Protein AF-A0A6T2BJ88-F1 (afdb_monomer_lite)

Organism: NCBI:txid73025

Structure (mmCIF, N/CA/C/O backbone):
data_AF-A0A6T2BJ88-F1
#
_entry.id   AF-A0A6T2BJ88-F1
#
loop_
_atom_site.group_PDB
_atom_site.id
_atom_site.type_symbol
_atom_site.label_atom_id
_atom_site.label_alt_id
_atom_site.label_comp_id
_atom_site.label_asym_id
_atom_site.label_entity_id
_atom_site.label_seq_id
_atom_site.pdbx_PDB_ins_code
_atom_site.Cartn_x
_atom_site.Cartn_y
_atom_site.Cartn_z
_atom_site.occupancy
_atom_site.B_iso_or_equiv
_atom_site.auth_seq_id
_atom_site.auth_comp_id
_atom_site.auth_asym_id
_atom_site.auth_atom_id
_atom_site.pdbx_PDB_model_num
ATOM 1 N N . MET A 1 1 ? 23.877 -0.305 -6.988 1.00 51.09 1 MET A N 1
ATOM 2 C CA . MET A 1 1 ? 22.614 -0.726 -6.353 1.00 51.09 1 MET A CA 1
ATOM 3 C C . MET A 1 1 ? 21.488 0.034 -7.009 1.00 51.09 1 MET A C 1
ATOM 5 O O . MET A 1 1 ? 21.540 1.257 -7.070 1.00 51.09 1 MET A O 1
ATOM 9 N N . THR A 1 2 ? 20.540 -0.690 -7.574 1.00 63.12 2 THR A N 1
ATOM 10 C CA . THR A 1 2 ? 19.295 -0.174 -8.137 1.00 63.12 2 THR A CA 1
ATOM 11 C C . THR A 1 2 ? 18.416 0.369 -6.995 1.00 63.12 2 THR A C 1
ATOM 13 O O . THR A 1 2 ? 18.090 -0.376 -6.084 1.00 63.12 2 THR A O 1
ATOM 16 N N . ASP A 1 3 ? 18.038 1.661 -6.998 1.00 88.12 3 ASP A N 1
ATOM 17 C CA . ASP A 1 3 ? 17.030 2.246 -6.065 1.00 88.12 3 ASP A CA 1
ATOM 18 C C . ASP A 1 3 ? 15.612 1.842 -6.515 1.00 88.12 3 ASP A C 1
ATOM 20 O O . ASP A 1 3 ? 14.741 2.691 -6.728 1.00 88.12 3 ASP A O 1
ATOM 24 N N . LEU A 1 4 ? 15.419 0.538 -6.745 1.00 93.75 4 LEU A N 1
ATOM 25 C CA . LEU A 1 4 ? 14.136 -0.047 -7.107 1.00 93.75 4 LEU A CA 1
ATOM 26 C C . LEU A 1 4 ? 13.272 -0.175 -5.861 1.00 93.75 4 LEU A C 1
ATOM 28 O O . LEU A 1 4 ? 13.737 -0.542 -4.781 1.00 93.75 4 LEU A O 1
ATOM 32 N N . ARG A 1 5 ? 12.002 0.173 -6.023 1.00 95.88 5 ARG A N 1
ATOM 33 C CA . ARG A 1 5 ? 11.005 0.125 -4.967 1.00 95.88 5 ARG A CA 1
ATOM 34 C C . ARG A 1 5 ? 9.673 -0.312 -5.527 1.00 95.88 5 ARG A C 1
ATOM 36 O O . ARG A 1 5 ? 9.273 0.141 -6.603 1.00 95.88 5 ARG A O 1
ATOM 43 N N . ALA A 1 6 ? 8.971 -1.109 -4.748 1.00 96.06 6 ALA A N 1
ATOM 44 C CA . ALA A 1 6 ? 7.662 -1.612 -5.097 1.00 96.06 6 ALA A CA 1
ATOM 45 C C . ALA A 1 6 ? 6.658 -1.230 -4.012 1.00 96.06 6 ALA A C 1
ATOM 47 O O . ALA A 1 6 ? 6.955 -1.312 -2.823 1.00 96.06 6 ALA A O 1
ATOM 48 N N . PHE A 1 7 ? 5.486 -0.773 -4.441 1.00 97.38 7 PHE A N 1
ATOM 49 C CA . PHE A 1 7 ? 4.410 -0.324 -3.565 1.00 97.38 7 PHE A CA 1
ATOM 50 C C . PHE A 1 7 ? 3.103 -1.013 -3.930 1.00 97.38 7 PHE A C 1
ATOM 52 O O . PHE A 1 7 ? 2.874 -1.331 -5.100 1.00 97.38 7 PHE A O 1
ATOM 59 N N . VAL A 1 8 ? 2.225 -1.176 -2.946 1.00 97.81 8 VAL A N 1
ATOM 60 C CA . VAL A 1 8 ? 0.898 -1.766 -3.121 1.00 97.81 8 VAL A CA 1
ATOM 61 C C . VAL A 1 8 ? -0.173 -0.706 -2.902 1.00 97.81 8 VAL A C 1
ATOM 63 O O . VAL A 1 8 ? -0.371 -0.211 -1.799 1.00 97.81 8 VAL A O 1
ATOM 66 N N . LEU A 1 9 ? -0.914 -0.380 -3.955 1.00 96.31 9 LEU A N 1
ATOM 67 C CA . LEU A 1 9 ? -2.179 0.332 -3.861 1.00 96.31 9 LEU A CA 1
ATOM 68 C C . LEU A 1 9 ? -3.285 -0.680 -3.536 1.00 96.31 9 LEU A C 1
ATOM 70 O O . LEU A 1 9 ? -3.947 -1.203 -4.433 1.00 96.31 9 LEU A O 1
ATOM 74 N N . ALA A 1 10 ? -3.446 -0.987 -2.250 1.00 98.00 10 ALA A N 1
ATOM 75 C CA . ALA A 1 10 ? -4.496 -1.882 -1.782 1.00 98.00 10 ALA A CA 1
ATOM 76 C C . ALA A 1 10 ? -5.832 -1.131 -1.670 1.00 98.00 10 ALA A C 1
ATOM 78 O O . ALA A 1 10 ? -5.901 -0.058 -1.067 1.00 98.00 10 ALA A O 1
ATOM 79 N N . HIS A 1 11 ? -6.886 -1.688 -2.260 1.00 97.50 11 HIS A N 1
ATOM 80 C CA . HIS A 1 11 ? -8.204 -1.071 -2.360 1.00 97.50 11 HIS A CA 1
ATOM 81 C C . HIS A 1 11 ? -9.294 -2.069 -1.977 1.00 97.50 11 HIS A C 1
ATOM 83 O O . HIS A 1 11 ? -9.462 -3.098 -2.629 1.00 97.50 11 HIS A O 1
ATOM 89 N N . HIS A 1 12 ? -10.065 -1.749 -0.942 1.00 98.00 12 HIS A N 1
ATOM 90 C CA . HIS A 1 12 ? -11.267 -2.494 -0.600 1.00 98.00 12 HIS A CA 1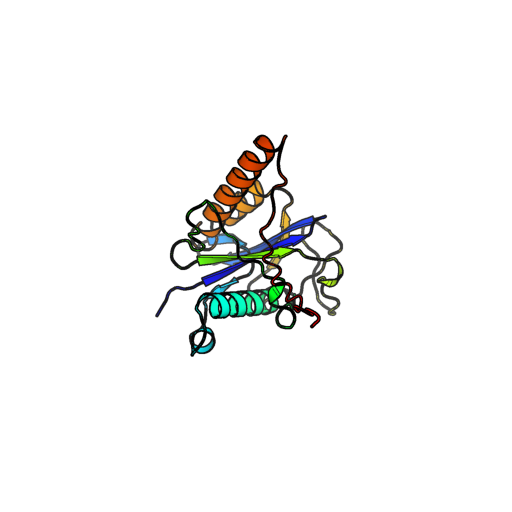
ATOM 91 C C . HIS A 1 12 ? -12.486 -1.839 -1.268 1.00 98.00 12 HIS A C 1
ATOM 93 O O . HIS A 1 12 ? -12.743 -0.669 -0.982 1.00 98.00 12 HIS A O 1
ATOM 99 N N . PRO A 1 13 ? -13.298 -2.554 -2.071 1.00 96.31 13 PRO A N 1
ATOM 100 C CA . PRO A 1 13 ? -14.410 -1.957 -2.824 1.00 96.31 13 PRO A CA 1
ATOM 101 C C . PRO A 1 13 ? -15.424 -1.168 -1.986 1.00 96.31 13 PRO A C 1
ATOM 103 O O . PRO A 1 13 ? -16.082 -0.269 -2.499 1.00 96.31 13 PRO A O 1
ATOM 106 N N . LYS A 1 14 ? -15.567 -1.516 -0.701 1.00 97.00 14 LYS A N 1
ATOM 107 C CA . LYS A 1 14 ? -16.493 -0.858 0.230 1.00 97.00 14 LYS A CA 1
ATOM 108 C C . LYS A 1 14 ? -15.855 0.248 1.072 1.00 97.00 14 LYS A C 1
ATOM 110 O O . LYS A 1 14 ? -16.579 1.118 1.535 1.00 97.00 14 LYS A O 1
ATOM 115 N N . TYR A 1 15 ? -14.551 0.172 1.338 1.00 97.56 15 TYR A N 1
ATOM 116 C CA . TYR A 1 15 ? -13.896 1.051 2.319 1.00 97.56 15 TYR A CA 1
ATOM 117 C C . TYR A 1 15 ? -12.959 2.064 1.650 1.00 97.56 15 TYR A C 1
ATOM 119 O O . TYR A 1 15 ? -12.761 3.154 2.171 1.00 97.56 15 TYR A O 1
ATOM 127 N N . GLY A 1 16 ? -12.416 1.744 0.472 1.00 96.94 16 GLY A N 1
ATOM 128 C CA . GLY A 1 16 ? -11.499 2.597 -0.278 1.00 96.94 16 GLY A CA 1
ATOM 129 C C . GLY A 1 16 ? -10.048 2.126 -0.221 1.00 96.94 16 GLY A C 1
ATOM 130 O O . GLY A 1 16 ? -9.758 0.943 -0.035 1.00 96.94 16 GLY A O 1
ATOM 131 N N . TYR A 1 17 ? -9.120 3.063 -0.407 1.00 97.75 17 TYR A N 1
ATOM 132 C CA . TYR A 1 17 ? -7.678 2.816 -0.430 1.00 97.75 17 TYR A CA 1
ATOM 133 C C . TYR A 1 17 ? -7.105 2.693 0.976 1.00 97.75 17 TYR A C 1
ATOM 135 O O . TYR A 1 17 ? -7.311 3.568 1.817 1.00 97.75 17 TYR A O 1
ATOM 143 N N . LEU A 1 18 ? -6.339 1.632 1.215 1.00 98.44 18 LEU A N 1
ATOM 144 C CA . LEU A 1 18 ? -5.624 1.424 2.466 1.00 98.44 18 LEU A CA 1
ATOM 145 C C . LEU A 1 18 ? -4.447 2.399 2.574 1.00 98.44 18 LEU A C 1
ATOM 147 O O . LEU A 1 18 ? -3.527 2.369 1.755 1.00 98.44 18 LEU A O 1
ATOM 151 N N . LEU A 1 19 ? -4.449 3.220 3.624 1.00 98.50 19 LEU A N 1
ATOM 152 C CA . LEU A 1 19 ? -3.358 4.129 3.958 1.00 98.50 19 LEU A CA 1
ATOM 153 C C . LEU A 1 19 ? -2.839 3.836 5.364 1.00 98.50 19 LEU A C 1
ATOM 155 O O . LEU A 1 19 ? -3.585 3.897 6.343 1.00 98.50 19 LEU A O 1
ATOM 159 N N . LEU A 1 20 ? -1.539 3.586 5.470 1.00 98.44 20 LEU A N 1
ATOM 160 C CA . LEU A 1 20 ? -0.836 3.424 6.734 1.00 98.44 20 LEU A CA 1
ATOM 161 C C . LEU A 1 20 ? -0.322 4.781 7.204 1.00 98.44 20 LEU A C 1
ATOM 163 O O . LEU A 1 20 ? 0.207 5.558 6.410 1.00 98.44 20 LEU A O 1
ATOM 167 N N . LYS A 1 21 ? -0.426 5.084 8.492 1.00 97.19 21 LYS A N 1
ATOM 168 C CA . LYS A 1 21 ? 0.142 6.309 9.057 1.00 97.19 21 LYS A CA 1
ATOM 169 C C . LYS A 1 21 ? 1.408 5.980 9.834 1.00 97.19 21 LYS A C 1
ATOM 171 O O . LYS A 1 21 ? 1.423 5.139 10.734 1.00 97.19 21 LYS A O 1
ATOM 176 N N . ALA A 1 22 ? 2.470 6.699 9.492 1.00 94.06 22 ALA A N 1
ATOM 177 C CA . ALA A 1 22 ? 3.785 6.551 10.094 1.00 94.06 22 ALA A CA 1
ATOM 178 C C . ALA A 1 22 ? 4.296 7.889 10.631 1.00 94.06 22 ALA A C 1
ATOM 180 O O . ALA A 1 22 ? 4.023 8.965 10.082 1.00 94.06 22 ALA A O 1
ATOM 181 N N . VAL A 1 23 ? 5.110 7.819 11.684 1.00 92.31 23 VAL A N 1
ATOM 182 C CA . VAL A 1 23 ? 5.735 8.992 12.303 1.00 92.31 23 VAL A CA 1
ATOM 183 C C . VAL A 1 23 ? 7.232 8.955 12.054 1.00 92.31 23 VAL A C 1
ATOM 185 O O . VAL A 1 23 ? 7.951 8.108 12.574 1.00 92.31 23 VAL A O 1
ATOM 188 N N . LYS A 1 24 ? 7.733 9.902 11.256 1.00 87.88 24 LYS A N 1
ATOM 189 C CA . LYS A 1 24 ? 9.169 10.020 10.956 1.00 87.88 24 LYS A CA 1
ATOM 190 C C . LYS A 1 24 ? 9.714 11.311 11.546 1.00 87.88 24 LYS A C 1
ATOM 192 O O . LYS A 1 24 ? 9.174 12.379 11.284 1.00 87.88 24 LYS A O 1
ATOM 197 N N . LYS A 1 25 ? 10.853 11.240 12.252 1.00 85.94 25 LYS A N 1
ATOM 198 C CA . LYS A 1 25 ? 11.478 12.383 12.962 1.00 85.94 25 LYS A CA 1
ATOM 199 C C . LYS A 1 25 ? 11.546 13.685 12.147 1.00 85.94 25 LYS A C 1
ATOM 201 O O . LYS A 1 25 ? 11.379 14.756 12.709 1.00 85.94 25 LYS A O 1
ATOM 206 N N . LYS A 1 26 ? 11.802 13.597 10.834 1.00 85.75 26 LYS A N 1
ATOM 207 C CA . LYS A 1 26 ? 11.915 14.762 9.933 1.00 85.75 26 LYS A CA 1
ATOM 208 C C . LYS A 1 26 ? 10.622 15.142 9.201 1.00 85.75 26 LYS A C 1
ATOM 210 O O . LYS A 1 26 ? 10.535 16.262 8.719 1.00 85.75 26 LYS A O 1
ATOM 215 N N . LYS A 1 27 ? 9.670 14.216 9.052 1.00 83.62 27 LYS A N 1
ATOM 216 C CA . LYS A 1 27 ? 8.433 14.421 8.271 1.00 83.62 27 LYS A CA 1
ATOM 217 C C . LYS A 1 27 ? 7.192 14.606 9.149 1.00 83.62 27 LYS A C 1
ATOM 219 O O . LYS A 1 27 ? 6.157 15.021 8.656 1.00 83.62 27 LYS A O 1
ATOM 224 N N . GLY A 1 28 ? 7.298 14.302 10.441 1.00 91.56 28 GLY A N 1
ATOM 225 C CA . GLY A 1 28 ? 6.143 14.203 11.321 1.00 91.56 28 GLY A CA 1
ATOM 226 C C . GLY A 1 28 ? 5.257 13.014 10.948 1.00 91.56 28 GLY A C 1
ATOM 227 O O . GLY A 1 28 ? 5.739 11.989 10.447 1.00 91.56 28 GLY A O 1
ATOM 228 N N . ILE A 1 29 ? 3.966 13.169 11.228 1.00 92.75 29 ILE A N 1
ATOM 229 C CA . ILE A 1 29 ? 2.915 12.212 10.879 1.00 92.75 29 ILE A CA 1
ATOM 230 C C . ILE A 1 29 ? 2.616 12.349 9.383 1.00 92.75 29 ILE A C 1
ATOM 232 O O . ILE A 1 29 ? 2.374 13.452 8.897 1.00 92.75 29 ILE A O 1
ATOM 236 N N . HIS A 1 30 ? 2.629 11.238 8.652 1.00 95.25 30 HIS A N 1
ATOM 237 C CA . HIS A 1 30 ? 2.260 11.204 7.236 1.00 95.25 30 HIS A CA 1
ATOM 238 C C . HIS A 1 30 ? 1.647 9.855 6.868 1.00 95.25 30 HIS A C 1
ATOM 240 O O . HIS A 1 30 ? 1.914 8.848 7.527 1.00 95.25 30 HIS A O 1
ATOM 246 N N . CYS A 1 31 ? 0.846 9.847 5.803 1.00 97.19 31 CYS A N 1
ATOM 247 C CA . CYS A 1 31 ? 0.313 8.615 5.240 1.00 97.19 31 CYS A CA 1
ATOM 248 C C . CYS A 1 31 ? 1.303 8.004 4.242 1.00 97.19 31 CYS A C 1
ATOM 250 O O . CYS A 1 31 ? 2.051 8.714 3.560 1.00 97.19 31 CYS A O 1
ATOM 252 N N . GLN A 1 32 ? 1.277 6.683 4.152 1.00 97.44 32 GLN A N 1
ATOM 253 C CA . GLN A 1 32 ? 1.976 5.870 3.175 1.00 97.44 32 GLN A CA 1
ATOM 254 C C . GLN A 1 32 ? 1.105 4.702 2.714 1.00 97.44 32 GLN A C 1
ATOM 256 O O . GLN A 1 32 ? 0.114 4.365 3.356 1.00 97.44 32 GLN A O 1
ATOM 261 N N . VAL A 1 33 ? 1.459 4.127 1.572 1.00 97.94 33 VAL A N 1
ATOM 262 C CA . VAL A 1 33 ? 0.954 2.818 1.150 1.00 97.94 33 VAL A CA 1
ATOM 263 C C . VAL A 1 33 ? 1.975 1.757 1.549 1.00 97.94 33 VAL A C 1
ATOM 265 O O . VAL A 1 33 ? 3.147 2.124 1.706 1.00 97.94 33 VAL A O 1
ATOM 268 N N . PRO A 1 34 ? 1.568 0.482 1.673 1.00 98.38 34 PRO A N 1
ATOM 269 C CA . PRO A 1 34 ? 2.519 -0.583 1.912 1.00 98.38 34 PRO A CA 1
ATOM 270 C C . PRO A 1 34 ? 3.574 -0.662 0.805 1.00 98.38 34 PRO A C 1
ATOM 272 O O . PRO A 1 34 ? 3.244 -0.494 -0.378 1.00 98.38 34 PRO A O 1
ATOM 275 N N . GLY A 1 35 ? 4.832 -0.907 1.163 1.00 97.81 35 GLY A N 1
ATOM 276 C CA . GLY A 1 35 ? 5.905 -1.081 0.186 1.00 97.81 35 GLY A CA 1
ATOM 277 C C . GLY A 1 35 ? 7.257 -0.495 0.572 1.00 97.81 35 GLY A C 1
ATOM 278 O O . GLY A 1 35 ? 7.380 0.431 1.375 1.00 97.81 35 GLY A O 1
ATOM 279 N N . GLY A 1 36 ? 8.290 -0.959 -0.123 1.00 96.62 36 GLY A N 1
ATOM 280 C CA . GLY A 1 36 ? 9.670 -0.703 0.260 1.00 96.62 36 GLY A CA 1
ATOM 281 C C . GLY A 1 36 ? 10.670 -0.956 -0.856 1.00 96.62 36 GLY A C 1
ATOM 282 O O . GLY A 1 36 ? 10.387 -0.705 -2.032 1.00 96.62 36 GLY A O 1
ATOM 283 N N . HIS A 1 37 ? 11.888 -1.328 -0.472 1.00 96.81 37 HIS A N 1
ATOM 284 C CA . HIS A 1 37 ? 12.960 -1.599 -1.430 1.00 96.81 37 HIS A CA 1
ATOM 285 C C . HIS A 1 37 ? 12.813 -3.000 -2.007 1.00 96.81 37 HIS A C 1
ATOM 287 O O . HIS A 1 37 ? 12.289 -3.894 -1.350 1.00 96.81 37 HIS A O 1
ATOM 293 N N . VAL A 1 38 ? 13.290 -3.153 -3.240 1.00 96.38 38 VAL A N 1
ATOM 294 C CA . VAL A 1 38 ? 13.573 -4.474 -3.797 1.00 96.38 38 VAL A CA 1
ATOM 295 C C . VAL A 1 38 ? 14.976 -4.866 -3.344 1.00 96.38 38 VAL A C 1
ATOM 297 O O . VAL A 1 38 ? 15.939 -4.144 -3.630 1.00 96.38 38 VAL A O 1
ATOM 300 N N . ASP A 1 39 ? 15.070 -5.969 -2.619 1.00 94.75 39 ASP A N 1
ATOM 301 C CA . ASP A 1 39 ? 16.302 -6.502 -2.056 1.00 94.75 39 ASP A CA 1
ATOM 302 C C . ASP A 1 39 ? 17.145 -7.202 -3.131 1.00 94.75 39 ASP A C 1
ATOM 304 O O . ASP A 1 39 ? 16.685 -7.517 -4.233 1.00 94.75 39 ASP A O 1
ATOM 308 N N . ALA A 1 40 ? 18.430 -7.418 -2.840 1.00 92.06 40 ALA A N 1
ATOM 309 C CA . ALA A 1 40 ? 19.355 -7.998 -3.813 1.00 92.06 40 ALA A CA 1
ATOM 310 C C . ALA A 1 40 ? 18.996 -9.455 -4.139 1.00 92.06 40 ALA A C 1
ATOM 312 O O . ALA A 1 40 ? 19.117 -9.880 -5.284 1.00 92.06 40 ALA A O 1
ATOM 313 N N . GLU A 1 41 ? 18.519 -10.186 -3.138 1.00 91.44 41 GLU A N 1
ATOM 314 C CA . GLU A 1 41 ? 18.079 -11.574 -3.218 1.00 91.44 41 GLU A CA 1
ATOM 315 C C . GLU A 1 41 ? 16.827 -11.723 -4.092 1.00 91.44 41 GLU A C 1
ATOM 317 O O . GLU A 1 41 ? 16.655 -12.740 -4.752 1.00 91.44 41 GLU A O 1
ATOM 322 N N . GLU A 1 42 ? 15.972 -10.697 -4.138 1.00 90.94 42 GLU A N 1
ATOM 323 C CA . GLU A 1 42 ? 14.770 -10.679 -4.981 1.00 90.94 42 GLU A CA 1
ATOM 324 C C . GLU A 1 42 ? 15.114 -10.439 -6.457 1.00 90.94 42 GLU A C 1
ATOM 326 O O . GLU A 1 42 ? 14.328 -10.786 -7.334 1.00 90.94 42 GLU A O 1
ATOM 331 N N . LEU A 1 43 ? 16.282 -9.849 -6.733 1.00 89.25 43 LEU A N 1
ATOM 332 C CA . LEU A 1 43 ? 16.786 -9.578 -8.080 1.00 89.25 43 LEU A CA 1
ATOM 333 C C . LEU A 1 43 ? 17.641 -10.721 -8.648 1.00 89.25 43 LEU A C 1
ATOM 335 O O . LEU A 1 43 ? 17.939 -10.707 -9.843 1.00 89.25 43 LEU A O 1
ATOM 339 N N . ASP A 1 44 ? 18.082 -11.673 -7.823 1.00 87.62 44 ASP A N 1
ATOM 340 C CA . ASP A 1 44 ? 19.032 -12.701 -8.249 1.00 87.62 44 ASP A CA 1
ATOM 341 C C . ASP A 1 44 ? 18.370 -13.728 -9.182 1.00 87.62 44 ASP A C 1
ATOM 343 O O . ASP A 1 44 ? 17.553 -14.546 -8.769 1.00 87.62 44 ASP A O 1
ATOM 347 N N . GLY A 1 45 ? 18.714 -13.663 -10.472 1.00 73.94 45 GLY A N 1
ATOM 348 C CA . GLY A 1 45 ? 18.200 -14.569 -11.505 1.00 73.94 45 GLY A CA 1
ATOM 349 C C . GLY A 1 45 ? 16.744 -14.331 -11.924 1.00 73.94 45 GLY A C 1
ATOM 350 O O . GLY A 1 45 ? 16.228 -15.093 -12.740 1.00 73.94 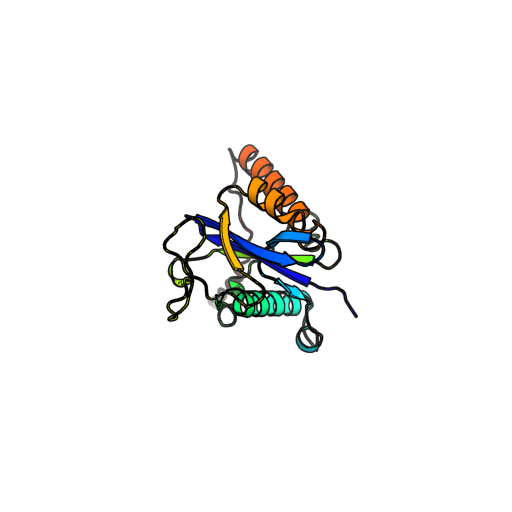45 GLY A O 1
ATOM 351 N N . GLU A 1 46 ? 16.099 -13.283 -11.408 1.00 81.12 46 GLU A N 1
ATOM 352 C CA . GLU A 1 46 ? 14.689 -12.977 -11.653 1.00 81.12 46 GLU A CA 1
ATOM 353 C C . GLU A 1 46 ? 14.502 -11.778 -12.592 1.00 81.12 46 GLU A C 1
ATOM 355 O O . GLU A 1 46 ? 15.303 -10.840 -12.641 1.00 81.12 46 GLU A O 1
ATOM 360 N N . GLU A 1 47 ? 13.395 -11.779 -13.336 1.00 90.56 47 GLU A N 1
ATOM 361 C CA . GLU A 1 47 ? 12.972 -10.594 -14.081 1.00 90.56 47 GLU A CA 1
ATOM 362 C C . GLU A 1 47 ? 12.576 -9.475 -13.106 1.00 90.56 47 GLU A C 1
ATOM 364 O O . GLU A 1 47 ? 11.933 -9.724 -12.084 1.00 90.56 47 GLU A O 1
ATOM 369 N N . ILE A 1 48 ? 12.913 -8.221 -13.436 1.00 89.94 48 ILE A N 1
ATOM 370 C CA . ILE A 1 48 ? 12.674 -7.053 -12.563 1.00 89.94 48 ILE A CA 1
ATOM 371 C C . ILE A 1 48 ? 11.208 -6.979 -12.110 1.00 89.94 48 ILE A C 1
ATOM 373 O O . ILE A 1 48 ? 10.926 -6.630 -10.965 1.00 89.94 48 ILE A O 1
ATOM 377 N N . ASP A 1 49 ? 10.275 -7.316 -12.996 1.00 89.62 49 ASP A N 1
ATOM 378 C CA . ASP A 1 49 ? 8.836 -7.286 -12.742 1.00 89.62 49 ASP A CA 1
ATOM 379 C C . ASP A 1 49 ? 8.439 -8.281 -11.648 1.00 89.62 49 ASP A C 1
ATOM 381 O O . ASP A 1 49 ? 7.704 -7.927 -10.720 1.00 89.62 49 ASP A O 1
ATOM 385 N N . LYS A 1 50 ? 8.991 -9.496 -11.708 1.00 92.94 50 LYS A N 1
ATOM 386 C CA . LYS A 1 50 ? 8.790 -10.533 -10.698 1.00 92.94 50 LYS A CA 1
ATOM 387 C C . LYS A 1 50 ? 9.474 -10.163 -9.383 1.00 92.94 50 LYS A C 1
ATOM 389 O O . LYS A 1 50 ? 8.830 -10.245 -8.342 1.00 92.94 50 LYS A O 1
ATOM 394 N N . ALA A 1 51 ? 10.703 -9.649 -9.429 1.00 94.69 51 ALA A N 1
ATOM 395 C CA . ALA A 1 51 ? 11.419 -9.151 -8.254 1.00 94.69 51 ALA A CA 1
ATOM 396 C C . ALA A 1 51 ? 10.622 -8.065 -7.507 1.00 94.69 51 ALA A C 1
ATOM 398 O O . ALA A 1 51 ? 10.385 -8.156 -6.304 1.00 94.69 51 ALA A O 1
ATOM 399 N N . CYS A 1 52 ? 10.124 -7.058 -8.235 1.00 95.25 52 CYS A N 1
ATOM 400 C CA . CYS A 1 52 ? 9.326 -5.973 -7.661 1.00 95.25 52 CYS A CA 1
ATOM 401 C C . CYS A 1 52 ? 8.004 -6.478 -7.075 1.00 95.25 52 CYS A C 1
ATOM 403 O O . CYS A 1 52 ? 7.558 -5.992 -6.040 1.00 95.25 52 CYS A O 1
ATOM 405 N N . ARG A 1 53 ? 7.360 -7.439 -7.736 1.00 96.12 53 ARG A N 1
ATOM 406 C CA . ARG A 1 53 ? 6.111 -8.027 -7.255 1.00 96.12 53 ARG A CA 1
ATOM 407 C C . ARG A 1 53 ? 6.327 -8.832 -5.970 1.00 96.12 53 ARG A C 1
ATOM 409 O O . ARG A 1 53 ? 5.535 -8.700 -5.040 1.00 96.12 53 ARG A O 1
ATOM 416 N N . THR A 1 54 ? 7.414 -9.600 -5.890 1.00 96.81 54 THR A N 1
ATOM 417 C CA . THR A 1 54 ? 7.828 -10.313 -4.672 1.00 96.81 54 THR A CA 1
ATOM 418 C C . THR A 1 54 ? 8.088 -9.339 -3.526 1.00 96.81 54 THR A C 1
ATOM 420 O O . THR A 1 54 ? 7.521 -9.517 -2.448 1.00 96.81 54 THR A O 1
ATOM 423 N N . ALA A 1 55 ? 8.835 -8.260 -3.783 1.00 97.50 55 ALA A N 1
ATOM 424 C CA . ALA A 1 55 ? 9.082 -7.205 -2.802 1.00 97.50 55 ALA A CA 1
ATOM 425 C C . ALA A 1 55 ? 7.778 -6.567 -2.305 1.00 97.50 55 ALA A C 1
ATOM 427 O O . ALA A 1 55 ? 7.563 -6.426 -1.106 1.00 97.50 55 ALA A O 1
ATOM 428 N N . ALA A 1 56 ? 6.858 -6.238 -3.216 1.00 98.00 56 ALA A N 1
ATOM 429 C CA . ALA A 1 56 ? 5.550 -5.691 -2.864 1.00 98.00 56 ALA A CA 1
ATOM 430 C C . ALA A 1 56 ? 4.740 -6.639 -1.961 1.00 98.00 56 ALA A C 1
ATOM 432 O O . ALA A 1 56 ? 4.140 -6.185 -0.988 1.00 98.00 56 ALA A O 1
ATOM 433 N N . ALA A 1 57 ? 4.735 -7.943 -2.255 1.00 98.38 57 ALA A N 1
ATOM 434 C CA . ALA A 1 57 ? 4.045 -8.942 -1.440 1.00 98.38 57 ALA A CA 1
ATOM 435 C C . ALA A 1 57 ? 4.684 -9.111 -0.050 1.00 98.38 57 ALA A C 1
ATOM 437 O O . ALA A 1 57 ? 3.963 -9.230 0.943 1.00 98.38 57 ALA A O 1
ATOM 438 N N . ARG A 1 58 ? 6.023 -9.109 0.031 1.00 98.25 58 ARG A N 1
ATOM 439 C CA . ARG A 1 58 ? 6.766 -9.162 1.300 1.00 98.25 58 ARG A CA 1
ATOM 440 C C . ARG A 1 58 ? 6.443 -7.954 2.171 1.00 98.25 58 ARG A C 1
ATOM 442 O O . ARG A 1 58 ? 6.002 -8.134 3.301 1.00 98.25 58 ARG A O 1
ATOM 449 N N . GLU A 1 59 ? 6.612 -6.752 1.631 1.00 98.44 59 GLU A N 1
ATOM 450 C CA . GLU A 1 59 ? 6.386 -5.497 2.355 1.00 98.44 59 GLU A CA 1
ATOM 451 C C . GLU A 1 59 ? 4.927 -5.374 2.812 1.00 98.44 59 GLU A C 1
ATOM 453 O O . GLU A 1 59 ? 4.659 -5.016 3.955 1.00 98.44 59 GLU A O 1
ATOM 458 N N . LEU A 1 60 ? 3.963 -5.766 1.968 1.00 98.56 60 LEU A N 1
ATOM 459 C CA . LEU A 1 60 ? 2.555 -5.816 2.362 1.00 98.56 60 LEU A CA 1
ATOM 460 C C . LEU A 1 60 ? 2.341 -6.712 3.590 1.00 98.56 60 LEU A C 1
ATOM 462 O O . LEU A 1 60 ? 1.687 -6.293 4.547 1.00 98.56 60 LEU A O 1
ATOM 466 N N . PHE A 1 61 ? 2.905 -7.920 3.588 1.00 98.06 61 PHE A N 1
ATOM 467 C CA . PHE A 1 61 ? 2.778 -8.839 4.716 1.00 98.06 61 PHE A CA 1
ATOM 468 C C . PHE A 1 61 ? 3.467 -8.311 5.978 1.00 98.06 61 PHE A C 1
ATOM 470 O O . PHE A 1 61 ? 2.900 -8.390 7.069 1.00 98.06 61 PHE A O 1
ATOM 477 N N . GLU A 1 62 ? 4.677 -7.773 5.842 1.00 97.81 62 GLU A N 1
ATOM 478 C CA . GLU A 1 62 ? 5.464 -7.257 6.962 1.00 97.81 62 GLU A CA 1
ATOM 479 C C . GLU A 1 62 ? 4.803 -6.038 7.611 1.00 97.81 62 GLU A C 1
ATOM 481 O O . GLU A 1 62 ? 4.758 -5.955 8.838 1.00 97.81 62 GLU A O 1
ATOM 486 N N . GLU A 1 63 ? 4.246 -5.124 6.814 1.00 98.00 63 GLU A N 1
ATOM 487 C CA . GLU A 1 63 ? 3.666 -3.871 7.300 1.00 98.00 63 GLU A CA 1
ATOM 488 C C . GLU A 1 63 ? 2.206 -3.994 7.753 1.00 98.00 63 GLU A C 1
ATOM 490 O O . GLU A 1 63 ? 1.772 -3.199 8.591 1.00 98.00 63 GLU A O 1
ATOM 495 N N . THR A 1 64 ? 1.448 -4.962 7.219 1.00 98.19 64 THR A N 1
ATOM 496 C CA . THR A 1 64 ? -0.015 -5.042 7.422 1.00 98.19 64 THR A CA 1
ATOM 497 C C . THR A 1 64 ? -0.534 -6.400 7.893 1.00 98.19 64 THR A C 1
ATOM 499 O O . THR A 1 64 ? -1.650 -6.484 8.408 1.00 98.19 64 THR A O 1
ATOM 502 N N . GLY A 1 65 ? 0.239 -7.473 7.714 1.00 97.62 65 GLY A N 1
ATOM 503 C CA . GLY A 1 65 ? -0.208 -8.846 7.946 1.00 97.62 65 GLY A CA 1
ATOM 504 C C . GLY A 1 65 ? -1.052 -9.459 6.822 1.00 97.62 65 GLY A C 1
ATOM 505 O O . GLY A 1 65 ? -1.347 -10.649 6.907 1.00 97.62 65 GLY A O 1
ATOM 506 N N . ILE A 1 66 ? -1.409 -8.711 5.769 1.00 98.06 66 ILE A N 1
ATOM 507 C CA . ILE A 1 66 ? -2.086 -9.267 4.585 1.00 98.06 66 ILE A CA 1
ATOM 508 C C . ILE A 1 66 ? -1.099 -10.157 3.820 1.00 98.06 66 ILE A C 1
ATOM 510 O O . ILE A 1 66 ? -0.059 -9.684 3.361 1.00 98.06 66 ILE A O 1
ATOM 514 N N . ASP A 1 67 ? -1.423 -11.442 3.665 1.00 97.62 67 ASP A N 1
ATOM 515 C CA . ASP A 1 67 ? -0.545 -12.416 3.012 1.00 97.62 67 ASP A CA 1
ATOM 516 C C . ASP A 1 67 ? -1.070 -12.836 1.637 1.00 97.62 67 ASP A C 1
ATOM 518 O O . ASP A 1 67 ? -1.964 -13.670 1.516 1.00 97.62 67 ASP A O 1
ATOM 522 N N . VAL A 1 68 ? -0.465 -12.278 0.590 1.00 97.69 68 VAL A N 1
ATOM 523 C CA . VAL A 1 68 ? -0.720 -12.662 -0.810 1.00 97.69 68 VAL A CA 1
ATOM 524 C C . VAL A 1 68 ? 0.465 -13.395 -1.430 1.00 97.69 68 VAL A C 1
ATOM 526 O O . VAL A 1 68 ? 0.505 -13.598 -2.636 1.00 97.69 68 VAL A O 1
ATOM 529 N N . ARG A 1 69 ? 1.467 -13.806 -0.643 1.00 96.94 69 ARG A N 1
ATOM 530 C CA . ARG A 1 69 ? 2.688 -14.428 -1.193 1.00 96.94 69 ARG A CA 1
ATOM 531 C C . ARG A 1 69 ? 2.406 -15.782 -1.846 1.00 96.94 69 ARG A C 1
ATOM 533 O O . AR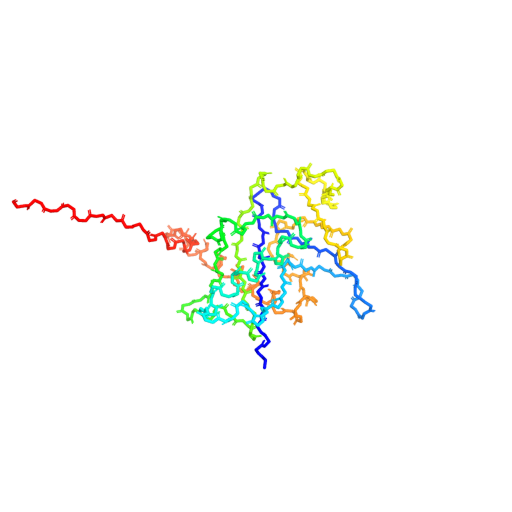G A 1 69 ? 3.107 -16.163 -2.776 1.00 96.94 69 ARG A O 1
ATOM 540 N N . GLY A 1 70 ? 1.372 -16.486 -1.379 1.00 96.31 70 GLY A N 1
ATOM 541 C CA . GLY A 1 70 ? 0.860 -17.708 -2.006 1.00 96.31 70 GLY A CA 1
ATOM 542 C C . GLY A 1 70 ? -0.069 -17.474 -3.205 1.00 96.31 70 GLY A C 1
ATOM 543 O O . GLY A 1 70 ? -0.391 -18.432 -3.897 1.00 96.31 70 GLY A O 1
ATOM 544 N N . ASP A 1 71 ? -0.487 -16.229 -3.451 1.00 96.56 71 ASP A N 1
ATOM 545 C CA . ASP A 1 71 ? -1.392 -15.826 -4.537 1.00 96.56 71 ASP A CA 1
ATOM 546 C C . ASP A 1 71 ? -0.935 -14.483 -5.134 1.00 96.56 71 ASP A C 1
ATOM 548 O O . ASP A 1 71 ? -1.625 -13.459 -5.129 1.00 96.56 71 ASP A O 1
ATOM 552 N N . ILE A 1 72 ? 0.322 -14.475 -5.577 1.00 94.88 72 ILE A N 1
ATOM 553 C CA . ILE A 1 72 ? 1.042 -13.260 -5.968 1.00 94.88 72 ILE A CA 1
ATOM 554 C C . ILE A 1 72 ? 0.457 -12.599 -7.231 1.00 94.88 72 ILE A C 1
ATOM 556 O O . ILE A 1 72 ? 0.694 -11.418 -7.507 1.00 94.88 72 ILE A O 1
ATOM 560 N N . ASP A 1 73 ? -0.346 -13.340 -7.992 1.00 94.56 73 ASP A N 1
ATOM 561 C CA . ASP A 1 73 ? -1.015 -12.862 -9.200 1.00 94.56 73 ASP A CA 1
ATOM 562 C C . ASP A 1 73 ? -2.137 -11.864 -8.889 1.00 94.56 73 ASP A C 1
ATOM 564 O O . ASP A 1 73 ? -2.478 -11.039 -9.741 1.00 94.56 73 ASP A O 1
ATOM 568 N N . ARG A 1 74 ? -2.625 -11.827 -7.638 1.00 96.69 74 ARG A N 1
ATOM 569 C CA . ARG A 1 74 ? -3.528 -10.768 -7.158 1.00 96.69 74 ARG A CA 1
ATOM 570 C C . ARG A 1 74 ? -2.917 -9.367 -7.230 1.00 96.69 74 ARG A C 1
ATOM 572 O O . ARG A 1 74 ? -3.660 -8.387 -7.260 1.00 96.69 74 ARG A O 1
ATOM 579 N N . LEU A 1 75 ? -1.587 -9.249 -7.261 1.00 96.25 75 LEU A N 1
ATOM 580 C CA . LEU A 1 75 ? -0.888 -7.970 -7.399 1.00 96.25 75 LEU A CA 1
ATOM 581 C C . LEU A 1 75 ? -0.853 -7.521 -8.861 1.00 96.25 75 LEU A C 1
ATOM 583 O O . LEU A 1 75 ? 0.113 -7.745 -9.577 1.00 96.25 75 LEU A O 1
ATOM 587 N N . VAL A 1 76 ? -1.883 -6.843 -9.345 1.00 92.94 76 VAL A N 1
ATOM 588 C CA . VAL A 1 76 ? -1.917 -6.395 -10.744 1.00 92.94 76 VAL A CA 1
ATOM 589 C C . VAL A 1 76 ? -1.060 -5.145 -10.911 1.00 92.94 76 VAL A C 1
ATOM 591 O O . VAL A 1 76 ? -1.291 -4.130 -10.265 1.00 92.94 76 VAL A O 1
ATOM 594 N N . GLN A 1 77 ? -0.057 -5.184 -11.779 1.00 90.31 77 GLN A N 1
ATOM 595 C CA . GLN A 1 77 ? 0.827 -4.042 -11.992 1.00 90.31 77 GLN A CA 1
ATOM 596 C C . GLN A 1 77 ? 0.059 -2.847 -12.580 1.00 90.31 77 GLN A C 1
ATOM 598 O O . GLN A 1 77 ? -0.685 -2.982 -13.549 1.00 90.31 77 GLN A O 1
ATOM 603 N N . VAL A 1 78 ? 0.234 -1.664 -11.990 1.00 87.25 78 VAL A N 1
ATOM 604 C CA . VAL A 1 78 ? -0.456 -0.443 -12.423 1.00 87.25 78 VAL A CA 1
ATOM 605 C C . VAL A 1 78 ? 0.273 0.159 -13.618 1.00 87.25 78 VAL A C 1
ATOM 607 O O . VAL A 1 78 ? 1.365 0.706 -13.474 1.00 87.25 78 VAL A O 1
ATOM 610 N N . SER A 1 79 ? -0.352 0.108 -14.792 1.00 77.00 79 SER A N 1
ATOM 611 C CA . SER A 1 79 ? 0.103 0.789 -16.009 1.00 77.00 79 SER A CA 1
ATOM 612 C C . SER A 1 79 ? -0.689 2.072 -16.263 1.00 77.00 79 SER A C 1
ATOM 614 O O . SER A 1 79 ? -1.909 2.074 -16.105 1.00 77.00 79 SER A O 1
ATOM 616 N N . TRP A 1 80 ? -0.030 3.139 -16.725 1.00 67.81 80 TRP A N 1
ATOM 617 C CA . TRP A 1 80 ? -0.698 4.368 -17.168 1.00 67.81 80 TRP A CA 1
ATOM 618 C C . TRP A 1 80 ? -0.220 4.805 -18.562 1.00 67.81 80 TRP A C 1
ATOM 620 O O . TRP A 1 80 ? 0.977 4.818 -18.860 1.00 67.81 80 TRP A O 1
ATOM 630 N N . GLY A 1 81 ? -1.177 5.187 -19.413 1.00 58.12 81 GLY A N 1
ATOM 631 C CA . GLY A 1 81 ? -0.958 5.664 -20.783 1.00 58.12 81 GLY A CA 1
ATOM 632 C C . GLY A 1 81 ? -0.535 4.605 -21.827 1.00 58.12 81 GLY A C 1
ATOM 633 O O . GLY A 1 81 ? -0.132 3.496 -21.480 1.00 58.12 81 GLY A O 1
ATOM 634 N N . PRO A 1 82 ? -0.572 4.958 -23.130 1.00 53.56 82 PRO A N 1
ATOM 635 C CA . PRO A 1 82 ? -0.268 4.053 -24.252 1.00 53.56 82 PRO A CA 1
ATOM 636 C C . PRO A 1 82 ? 1.219 3.673 -24.381 1.00 53.56 82 PRO A C 1
ATOM 638 O O . PRO A 1 82 ? 1.564 2.817 -25.186 1.00 53.56 82 PRO A O 1
ATOM 641 N N . ASN A 1 83 ? 2.101 4.306 -23.598 1.00 52.69 83 ASN A N 1
ATOM 642 C CA . ASN A 1 83 ? 3.550 4.083 -23.639 1.00 52.69 83 ASN A CA 1
ATOM 643 C C . ASN A 1 83 ? 4.082 3.302 -22.421 1.00 52.69 83 ASN A C 1
ATOM 645 O O . ASN A 1 83 ? 5.293 3.274 -22.222 1.00 52.69 83 ASN A O 1
ATOM 649 N N . HIS A 1 84 ? 3.203 2.693 -21.609 1.00 53.91 84 HIS A N 1
ATOM 650 C CA . HIS A 1 84 ? 3.541 1.674 -20.599 1.00 53.91 84 HIS A CA 1
ATOM 651 C C . HIS A 1 84 ? 4.732 1.994 -19.680 1.00 53.91 84 HIS A C 1
ATOM 653 O O . HIS A 1 84 ? 5.449 1.091 -19.260 1.00 53.91 84 HIS A O 1
ATOM 659 N N . SER A 1 85 ? 4.988 3.259 -19.339 1.00 53.03 85 SER A N 1
ATOM 660 C CA . SER A 1 85 ? 6.017 3.557 -18.342 1.00 53.03 85 SER A CA 1
ATOM 661 C C . SER A 1 85 ? 5.478 3.145 -16.977 1.00 53.03 85 SER A C 1
ATOM 663 O O . SER A 1 85 ? 4.862 3.952 -16.294 1.00 53.03 85 SER A O 1
ATOM 665 N N . VAL A 1 86 ? 5.717 1.897 -16.578 1.00 63.78 86 VAL A N 1
ATOM 666 C CA . VAL A 1 86 ? 5.191 1.279 -15.348 1.00 63.78 86 VAL A CA 1
ATOM 667 C C . VAL A 1 86 ? 5.925 1.722 -14.075 1.00 63.78 86 VAL A C 1
ATOM 669 O O . VAL A 1 86 ? 5.796 1.129 -13.003 1.00 63.78 86 VAL A O 1
ATOM 672 N N . GLU A 1 87 ? 6.760 2.750 -14.207 1.00 73.19 87 GLU A N 1
ATOM 673 C CA . GLU A 1 87 ? 7.755 3.118 -13.223 1.00 73.19 87 GLU A CA 1
ATOM 674 C C . GLU A 1 87 ? 7.996 4.631 -13.204 1.00 73.19 87 GLU A C 1
ATOM 676 O O . GLU A 1 87 ? 8.189 5.261 -14.244 1.00 73.19 87 GLU A O 1
ATOM 681 N N . LEU A 1 88 ? 8.051 5.225 -12.009 1.00 82.75 88 LEU A N 1
ATOM 682 C CA . LEU A 1 88 ? 8.501 6.607 -11.826 1.00 82.75 88 LEU A CA 1
ATOM 683 C C . LEU A 1 88 ? 9.774 6.644 -10.977 1.00 82.75 88 LEU A C 1
ATOM 685 O O . LEU A 1 88 ? 9.716 6.600 -9.747 1.00 82.75 88 LEU A O 1
ATOM 689 N N . LYS A 1 89 ? 10.938 6.791 -11.624 1.00 86.44 89 LYS A N 1
ATOM 690 C CA . LYS A 1 89 ? 12.263 6.827 -10.969 1.00 86.44 89 LYS A CA 1
ATOM 691 C C . LYS A 1 89 ? 12.520 5.584 -10.098 1.00 86.44 89 LYS A C 1
ATOM 693 O O . LYS A 1 89 ? 12.786 5.752 -8.907 1.00 86.44 89 LYS A O 1
ATOM 698 N N . GLY A 1 90 ? 12.384 4.371 -10.629 1.00 89.56 90 GLY A N 1
ATOM 699 C CA . GLY A 1 90 ? 12.572 3.132 -9.864 1.00 89.56 90 GLY A CA 1
ATOM 700 C C . GLY A 1 90 ? 11.353 2.673 -9.065 1.00 89.56 90 GLY A C 1
ATOM 701 O O . GLY A 1 90 ? 11.464 1.711 -8.319 1.00 89.56 90 GLY A O 1
ATOM 702 N N . ARG A 1 91 ? 10.215 3.383 -9.128 1.00 91.69 91 ARG A N 1
ATOM 703 C CA . ARG A 1 91 ? 9.035 3.093 -8.296 1.00 91.69 91 ARG A CA 1
ATOM 704 C C . ARG A 1 91 ? 7.959 2.424 -9.115 1.00 91.69 91 ARG A C 1
ATOM 706 O O . ARG A 1 91 ? 7.381 3.084 -9.977 1.00 91.69 91 ARG A O 1
ATOM 713 N N . ARG A 1 92 ? 7.667 1.177 -8.778 1.00 92.19 92 ARG A N 1
ATOM 714 C CA . ARG A 1 92 ? 6.578 0.401 -9.359 1.00 92.19 92 ARG A CA 1
ATOM 715 C C . ARG A 1 92 ? 5.421 0.299 -8.383 1.00 92.19 92 ARG A C 1
ATOM 717 O O . ARG A 1 92 ? 5.627 0.247 -7.171 1.00 92.19 92 ARG A O 1
ATOM 724 N N . LEU A 1 93 ? 4.213 0.308 -8.925 1.00 92.69 93 LEU A N 1
ATOM 725 C CA . LEU A 1 93 ? 2.983 0.254 -8.153 1.00 92.69 93 LEU A CA 1
ATOM 726 C C . LEU A 1 93 ? 2.168 -0.953 -8.613 1.00 92.69 93 LEU A C 1
ATOM 728 O O . LEU A 1 93 ? 2.008 -1.175 -9.812 1.00 92.69 93 LEU A O 1
ATOM 732 N N . PHE A 1 94 ? 1.653 -1.710 -7.657 1.00 94.38 94 PHE A N 1
ATOM 733 C CA . PHE A 1 94 ? 0.760 -2.838 -7.884 1.00 94.38 94 PHE A CA 1
ATOM 734 C C . PHE A 1 94 ? -0.581 -2.536 -7.230 1.00 94.38 94 PHE A C 1
ATOM 736 O O . PHE A 1 94 ? -0.626 -2.053 -6.105 1.00 94.38 94 PHE A O 1
ATOM 743 N N . HIS A 1 95 ? -1.671 -2.792 -7.931 1.00 94.94 95 HIS A N 1
ATOM 744 C CA . HIS A 1 95 ? -3.015 -2.746 -7.395 1.00 94.94 95 HIS A CA 1
ATOM 745 C C . HIS A 1 95 ? -3.359 -4.097 -6.773 1.00 94.94 95 HIS A C 1
ATOM 747 O O . HIS A 1 95 ? -3.154 -5.142 -7.391 1.00 94.94 95 HIS A O 1
ATOM 753 N N . LEU A 1 96 ? -3.924 -4.056 -5.572 1.00 97.50 96 LEU A N 1
ATOM 754 C CA . LEU A 1 96 ? -4.500 -5.215 -4.908 1.00 97.50 96 LEU A CA 1
ATOM 755 C C . LEU A 1 96 ? -5.952 -4.898 -4.571 1.00 97.50 96 LEU A C 1
ATOM 757 O O . LEU A 1 96 ? -6.212 -3.998 -3.773 1.00 97.50 96 LEU A O 1
ATOM 761 N N . GLN A 1 97 ? -6.892 -5.649 -5.139 1.00 98.00 97 GLN A N 1
ATOM 762 C CA . GLN A 1 97 ? -8.267 -5.601 -4.657 1.00 98.00 97 GLN A CA 1
ATOM 763 C C . GLN A 1 97 ? -8.372 -6.446 -3.386 1.00 98.00 97 GLN A C 1
ATOM 765 O O . GLN A 1 97 ? -8.127 -7.654 -3.422 1.00 98.00 97 GLN A O 1
ATOM 770 N N . LEU A 1 98 ? -8.719 -5.791 -2.283 1.00 98.12 98 LEU A N 1
ATOM 771 C CA . LEU A 1 98 ? -8.948 -6.431 -0.999 1.00 98.12 98 LEU A CA 1
ATOM 772 C C . LEU A 1 98 ? -10.354 -7.021 -0.933 1.00 98.12 98 LEU A C 1
ATOM 774 O O . LEU A 1 98 ? -11.318 -6.447 -1.446 1.00 98.12 98 LEU A O 1
ATOM 778 N N . GLU A 1 99 ? -10.450 -8.132 -0.227 1.00 97.81 99 GLU A N 1
ATOM 779 C CA . GLU A 1 99 ? -11.676 -8.818 0.152 1.00 97.81 99 GLU A CA 1
ATOM 780 C C . GLU A 1 99 ? -11.810 -8.795 1.677 1.00 97.81 99 GLU A C 1
ATOM 782 O O . GLU A 1 99 ? -10.809 -8.710 2.386 1.00 97.81 99 GLU A O 1
ATOM 787 N N . ASP A 1 100 ? -13.027 -8.924 2.214 1.00 98.06 100 ASP A N 1
ATOM 788 C CA . ASP A 1 100 ? -13.229 -8.985 3.672 1.00 98.06 100 ASP A CA 1
ATOM 789 C C . ASP A 1 100 ? -12.417 -10.136 4.320 1.00 98.06 100 ASP A C 1
ATOM 791 O O . ASP A 1 100 ? -12.020 -10.042 5.482 1.00 98.06 100 ASP A O 1
ATOM 795 N N . SER A 1 101 ? -12.120 -11.204 3.566 1.00 97.38 101 SER A N 1
ATOM 796 C CA . SER A 1 101 ? -11.269 -12.332 3.978 1.00 97.38 101 SER A CA 1
ATOM 797 C C . SER A 1 101 ? -9.783 -11.999 4.124 1.00 97.38 101 SER A C 1
ATOM 799 O O . SER A 1 101 ? -9.075 -12.768 4.769 1.00 97.38 101 SER A O 1
ATOM 801 N N . ASP A 1 102 ? -9.307 -10.873 3.584 1.00 97.88 102 ASP A N 1
ATOM 802 C CA . ASP A 1 102 ? -7.929 -10.406 3.796 1.00 97.88 102 ASP A CA 1
ATOM 803 C C . ASP A 1 102 ? -7.736 -9.769 5.184 1.00 97.88 102 ASP A C 1
ATOM 805 O O . ASP A 1 102 ? -6.607 -9.524 5.610 1.00 97.88 102 ASP A O 1
ATOM 809 N N . SER A 1 103 ? -8.828 -9.490 5.906 1.00 97.81 103 SER A N 1
ATOM 810 C CA . SER A 1 103 ? -8.777 -8.968 7.271 1.00 97.81 103 SER A CA 1
ATOM 811 C C . SER A 1 103 ? -8.097 -9.964 8.215 1.00 97.81 103 SER A C 1
ATOM 813 O O . SER A 1 103 ? -8.504 -11.121 8.328 1.00 97.81 103 SER A O 1
ATOM 815 N N . CYS A 1 104 ? -7.129 -9.496 9.004 1.00 94.56 104 CYS A N 1
ATOM 816 C CA . CYS A 1 104 ? -6.446 -10.329 9.988 1.00 94.56 104 CYS A CA 1
ATOM 817 C C . CYS A 1 104 ? -7.397 -10.804 11.102 1.00 94.56 104 CYS A C 1
ATOM 819 O O . CYS A 1 104 ? -8.193 -10.036 11.651 1.00 94.56 104 CYS A O 1
ATOM 821 N N . THR A 1 105 ? -7.253 -12.067 11.507 1.00 91.94 105 THR A N 1
ATOM 822 C CA . THR A 1 105 ? -7.978 -12.655 12.650 1.00 91.94 105 THR A CA 1
ATOM 823 C C . THR A 1 105 ? -7.135 -12.743 13.923 1.00 91.94 105 THR A C 1
ATOM 825 O O . THR A 1 105 ? -7.624 -13.210 14.952 1.00 91.94 105 THR A O 1
ATOM 828 N N . ASP A 1 106 ? -5.874 -12.312 13.862 1.00 90.44 106 ASP A N 1
ATOM 829 C CA . ASP A 1 106 ? -4.910 -12.446 14.950 1.00 90.44 106 ASP A CA 1
ATOM 830 C C . ASP A 1 106 ? -5.350 -11.702 16.225 1.00 90.44 106 ASP A C 1
ATOM 832 O O . ASP A 1 106 ? -5.825 -10.558 16.161 1.00 90.44 106 ASP A O 1
ATOM 836 N N . PRO A 1 107 ? -5.140 -12.297 17.415 1.00 85.00 107 PRO A N 1
ATOM 837 C CA . PRO A 1 107 ? -5.230 -11.572 18.674 1.00 85.00 107 PRO A CA 1
ATOM 838 C C . PRO A 1 107 ? -4.201 -10.432 18.692 1.00 85.00 107 PRO A C 1
ATOM 840 O O . PRO A 1 107 ? -2.998 -10.675 18.719 1.00 85.00 107 PRO A O 1
ATOM 843 N N . GLY A 1 108 ? -4.676 -9.187 18.667 1.00 88.88 108 GLY A N 1
ATOM 844 C CA . GLY A 1 108 ? -3.829 -7.989 18.604 1.00 88.88 108 GLY A CA 1
ATOM 845 C C . GLY A 1 108 ? -3.873 -7.246 17.270 1.00 88.88 108 GLY A C 1
ATOM 846 O O . GLY A 1 108 ? -3.278 -6.181 17.175 1.00 88.88 108 GLY A O 1
ATOM 847 N N . ALA A 1 109 ? -4.598 -7.755 16.269 1.00 95.75 109 ALA A N 1
ATOM 848 C CA . ALA A 1 109 ? -4.890 -6.979 15.071 1.00 95.75 109 ALA A CA 1
ATOM 849 C C . ALA A 1 109 ? -5.785 -5.768 15.403 1.00 95.75 109 ALA A C 1
ATOM 851 O O . ALA A 1 109 ? -6.718 -5.856 16.212 1.00 95.75 109 ALA A O 1
ATOM 852 N N . GLU A 1 110 ? -5.499 -4.644 14.761 1.00 97.19 110 GLU A N 1
ATOM 853 C CA . GLU A 1 110 ? -6.101 -3.340 15.026 1.00 97.19 110 GLU A CA 1
ATOM 854 C C . GLU A 1 110 ? -7.164 -3.009 13.979 1.00 97.19 110 GLU A C 1
ATOM 856 O O . GLU A 1 110 ? -7.059 -3.424 12.826 1.00 97.19 110 GLU A O 1
ATOM 861 N N . TYR A 1 111 ? -8.189 -2.254 14.374 1.00 97.62 111 TYR A N 1
ATOM 862 C CA . TYR A 1 111 ? -9.163 -1.682 13.441 1.00 97.62 111 TYR A CA 1
ATOM 863 C C . TYR A 1 111 ? -8.623 -0.379 12.835 1.00 97.62 111 TYR A C 1
ATOM 865 O O . TYR A 1 111 ? -7.825 0.307 13.481 1.00 97.62 111 TYR A O 1
ATOM 873 N N . PRO A 1 112 ? -9.080 0.018 11.637 1.00 97.25 112 PRO A N 1
ATOM 874 C CA . PRO A 1 112 ? -8.755 1.311 11.068 1.00 97.25 112 PRO A CA 1
ATOM 875 C C . PRO A 1 112 ? -9.264 2.429 11.975 1.00 97.25 112 PRO A C 1
ATOM 877 O O . PRO A 1 112 ? -10.313 2.327 12.612 1.00 97.25 112 PRO A O 1
ATOM 880 N N . SER A 1 113 ? -8.568 3.562 11.942 1.00 96.19 113 SER A N 1
ATOM 881 C CA . SER A 1 113 ? -8.984 4.797 12.620 1.00 96.19 113 SER A CA 1
ATOM 882 C C . SER A 1 113 ? -10.323 5.359 12.115 1.00 96.19 113 SER A C 1
ATOM 884 O O . SER A 1 113 ? -10.912 6.221 12.763 1.00 96.19 113 SER A O 1
ATOM 886 N N . THR A 1 114 ? -10.817 4.863 10.980 1.00 93.25 114 THR A N 1
ATOM 887 C CA . THR A 1 114 ? -12.110 5.200 10.371 1.00 93.25 114 THR A CA 1
ATOM 888 C C . THR A 1 114 ? -13.261 4.27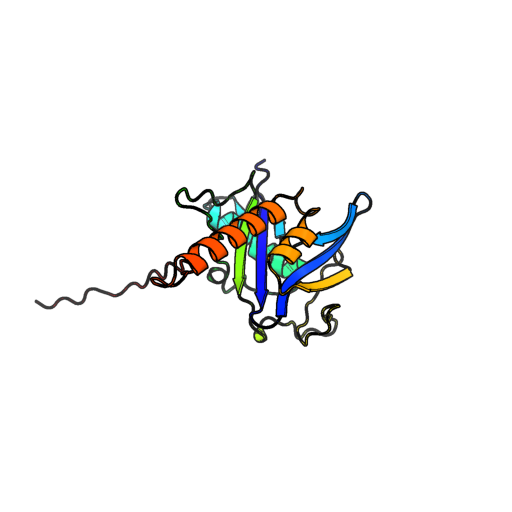8 10.816 1.00 93.25 114 THR A C 1
ATOM 890 O O . THR A 1 114 ? -14.423 4.637 10.642 1.00 93.25 114 THR A O 1
ATOM 893 N N . GLY A 1 115 ? -12.970 3.170 11.514 1.00 94.75 115 GLY A N 1
ATOM 894 C CA . GLY A 1 115 ? -13.961 2.352 12.228 1.00 94.75 115 GLY A CA 1
ATOM 895 C C . GLY A 1 115 ? -14.580 1.186 11.447 1.00 94.75 115 GLY A C 1
ATOM 896 O O . GLY A 1 115 ? -15.497 0.538 11.953 1.00 94.75 115 GLY A O 1
ATOM 897 N N . GLU A 1 116 ? -14.107 0.893 10.238 1.00 96.56 116 GLU A N 1
ATOM 898 C CA . GLU A 1 116 ? -14.569 -0.240 9.435 1.00 96.56 116 GLU A CA 1
ATOM 899 C C . GLU A 1 116 ? -14.200 -1.592 10.079 1.00 96.56 116 GLU A C 1
ATOM 901 O O . GLU A 1 116 ? -13.170 -1.707 10.747 1.00 96.56 116 GLU A O 1
ATOM 906 N N . PRO A 1 117 ? -14.998 -2.657 9.867 1.00 96.81 117 PRO A N 1
ATOM 907 C CA . PRO A 1 117 ? -14.753 -3.978 10.445 1.00 96.81 117 PRO A CA 1
ATOM 908 C C . PRO A 1 117 ? -13.691 -4.769 9.661 1.00 96.81 117 PRO A C 1
ATOM 910 O O . PRO A 1 117 ? -13.921 -5.909 9.273 1.00 96.81 117 PRO A O 1
ATOM 913 N N . PHE A 1 118 ? -12.532 -4.164 9.427 1.00 98.12 118 PHE A N 1
ATOM 914 C CA . PHE A 1 118 ? -11.402 -4.758 8.718 1.00 98.12 118 PHE A CA 1
ATOM 915 C C . PHE A 1 118 ? -10.161 -4.584 9.585 1.00 98.12 118 PHE A C 1
ATOM 917 O O . PHE A 1 118 ? -9.881 -3.472 10.010 1.00 98.12 118 PHE A O 1
ATOM 924 N N . LYS A 1 119 ? -9.429 -5.646 9.901 1.00 98.31 119 LYS A N 1
ATOM 925 C CA . LYS A 1 119 ? -8.295 -5.571 10.828 1.00 98.31 119 LYS A CA 1
ATOM 926 C C . LYS A 1 119 ? -6.973 -5.814 10.136 1.00 98.31 119 LYS A C 1
ATOM 928 O O . LYS A 1 119 ? -6.892 -6.656 9.249 1.00 98.31 119 LYS A O 1
ATOM 933 N N . LEU A 1 120 ? -5.934 -5.142 10.620 1.00 98.19 120 LEU A N 1
ATOM 934 C CA . LEU A 1 120 ? -4.553 -5.355 10.198 1.00 98.19 120 LEU A CA 1
ATOM 935 C C . LEU A 1 120 ? -3.656 -5.637 11.396 1.00 98.19 120 LEU A C 1
ATOM 937 O O . LEU A 1 120 ? -3.876 -5.121 12.492 1.00 98.19 120 LEU A O 1
ATOM 941 N N . ARG A 1 121 ? -2.604 -6.419 11.171 1.00 97.56 121 ARG A N 1
ATOM 942 C CA . ARG A 1 121 ? -1.495 -6.552 12.112 1.00 97.56 121 ARG A CA 1
ATOM 943 C C . ARG A 1 121 ? -0.375 -5.624 11.657 1.00 97.56 121 ARG A C 1
ATOM 945 O O . ARG A 1 121 ? 0.434 -5.997 10.811 1.00 97.56 121 ARG A O 1
ATOM 952 N N . LEU A 1 122 ? -0.360 -4.413 12.203 1.00 97.38 122 LEU A N 1
ATOM 953 C CA . LEU A 1 122 ? 0.605 -3.388 11.818 1.00 97.38 122 LEU A CA 1
ATOM 954 C C . LEU A 1 122 ? 2.027 -3.733 12.275 1.00 97.38 122 LEU A C 1
ATOM 956 O O . LEU A 1 122 ? 2.235 -4.269 13.367 1.00 97.38 122 LEU A O 1
ATOM 960 N N . SER A 1 123 ? 3.019 -3.376 11.457 1.00 95.81 123 SER A N 1
ATOM 961 C CA . SER A 1 123 ? 4.414 -3.366 11.904 1.00 95.81 123 SER A CA 1
ATOM 962 C C . SER A 1 123 ? 4.667 -2.262 12.930 1.00 95.81 123 SER A C 1
ATOM 964 O O . SER A 1 123 ? 3.925 -1.286 13.033 1.00 95.81 123 SER A O 1
ATOM 966 N N . SER A 1 124 ? 5.787 -2.360 13.647 1.00 94.19 124 SER A N 1
ATOM 967 C CA . SER A 1 124 ? 6.216 -1.346 14.620 1.00 94.19 124 SER A CA 1
ATOM 968 C C . SER A 1 124 ? 6.541 0.023 14.004 1.00 94.19 124 SER A C 1
ATOM 970 O O . SER A 1 124 ? 6.707 1.002 14.735 1.00 94.19 124 SER A O 1
ATOM 972 N N . GLU A 1 125 ? 6.637 0.117 12.676 1.00 93.38 125 GLU A N 1
ATOM 973 C CA . GLU A 1 125 ? 6.843 1.382 11.965 1.00 93.38 125 GLU A CA 1
ATOM 974 C C . GLU A 1 125 ? 5.558 2.214 11.828 1.00 93.38 125 GLU A C 1
ATOM 976 O O . GLU A 1 125 ? 5.617 3.416 11.536 1.00 93.38 125 GLU A O 1
ATOM 981 N N . HIS A 1 126 ? 4.405 1.587 12.063 1.00 95.81 126 HIS A N 1
ATOM 982 C CA . HIS A 1 126 ? 3.082 2.157 11.857 1.00 95.81 126 HIS A CA 1
ATOM 983 C C . HIS A 1 126 ? 2.325 2.258 13.175 1.00 95.81 126 HIS A C 1
ATOM 985 O O . HIS A 1 126 ? 2.462 1.416 14.055 1.00 95.81 126 HIS A O 1
ATOM 991 N N . GLN A 1 127 ? 1.542 3.325 13.320 1.00 94.50 127 GLN A N 1
ATOM 992 C CA . GLN A 1 127 ? 0.774 3.577 14.548 1.00 94.50 127 GLN A CA 1
ATOM 993 C C . GLN A 1 127 ? -0.724 3.381 14.358 1.00 94.50 127 GLN A C 1
ATOM 995 O O . GLN A 1 127 ? -1.443 3.164 15.321 1.00 94.50 127 GLN A O 1
ATOM 1000 N N . GLU A 1 128 ? -1.198 3.545 13.129 1.00 97.12 128 GLU A N 1
ATOM 1001 C CA . GLU A 1 128 ? -2.599 3.406 12.763 1.00 97.12 128 GLU A CA 1
ATOM 1002 C C . GLU A 1 128 ? -2.701 3.277 11.239 1.00 97.12 128 GLU A C 1
ATOM 1004 O O . GLU A 1 128 ? -1.773 3.609 10.493 1.00 97.12 128 GLU A O 1
ATOM 1009 N N . PHE A 1 129 ? -3.862 2.840 10.766 1.00 98.31 129 PHE A N 1
ATOM 1010 C CA . PHE A 1 129 ? -4.230 2.887 9.358 1.00 98.31 129 PHE A CA 1
ATOM 1011 C C . PHE A 1 129 ? -5.637 3.460 9.200 1.00 98.31 129 PHE A C 1
ATOM 1013 O O . PHE A 1 129 ? -6.378 3.641 10.171 1.00 98.31 129 PHE A O 1
ATOM 1020 N N . LYS A 1 130 ? -5.996 3.805 7.971 1.00 98.38 130 LYS A N 1
ATOM 1021 C CA . LYS A 1 130 ? -7.355 4.190 7.593 1.00 98.38 1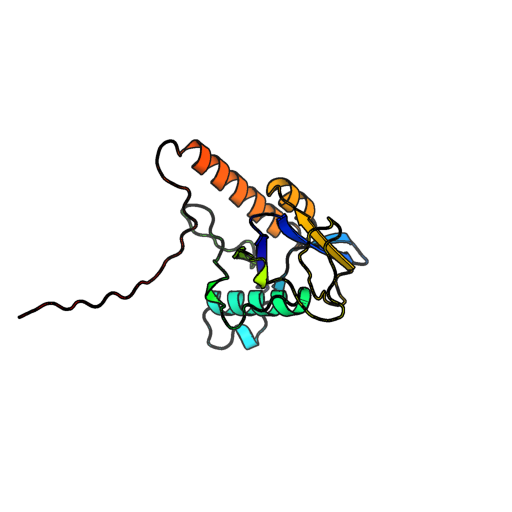30 LYS A CA 1
ATOM 1022 C C . LYS A 1 130 ? -7.655 3.698 6.192 1.00 98.38 130 LYS A C 1
ATOM 1024 O O . LYS A 1 130 ? -6.728 3.448 5.418 1.00 98.38 130 LYS A O 1
ATOM 1029 N N . PHE A 1 131 ? -8.934 3.673 5.855 1.00 98.44 131 PHE A N 1
ATOM 1030 C CA . PHE A 1 131 ? -9.326 3.670 4.461 1.00 98.44 131 PHE A CA 1
ATOM 1031 C C . PHE A 1 131 ? -9.622 5.090 3.966 1.00 98.44 131 PHE A C 1
ATOM 1033 O O . PHE A 1 131 ? -9.974 5.994 4.729 1.00 98.44 131 PHE A O 1
ATOM 1040 N N . GLN A 1 132 ? -9.388 5.316 2.678 1.00 97.81 132 GLN A N 1
ATOM 1041 C CA . GLN A 1 132 ? -9.690 6.565 2.000 1.00 97.81 132 GLN A CA 1
ATOM 1042 C C . GLN A 1 132 ? -10.439 6.268 0.709 1.00 97.81 132 GLN A C 1
ATOM 1044 O O . GLN A 1 132 ? -9.843 5.774 -0.239 1.00 97.81 132 GLN A O 1
ATOM 1049 N N . GLU A 1 133 ? -11.738 6.549 0.685 1.00 95.75 133 GLU A N 1
ATOM 1050 C CA . GLU A 1 133 ? -12.613 6.254 -0.458 1.00 95.75 133 GLU A CA 1
ATOM 1051 C C . GLU A 1 133 ? -12.203 7.016 -1.724 1.00 95.75 133 GLU A C 1
ATOM 1053 O O . GLU A 1 133 ? -12.134 6.440 -2.809 1.00 95.75 133 GLU A O 1
ATOM 1058 N N . ASP A 1 134 ? -11.884 8.304 -1.586 1.00 94.19 134 ASP A N 1
ATOM 1059 C CA . ASP A 1 134 ? -11.564 9.156 -2.725 1.00 94.19 134 ASP A CA 1
ATOM 1060 C C . ASP A 1 134 ? -10.095 9.009 -3.155 1.00 94.19 134 ASP A C 1
ATOM 1062 O O . ASP A 1 134 ? -9.162 9.258 -2.383 1.00 94.19 134 ASP A O 1
ATOM 1066 N N . MET A 1 135 ? -9.868 8.624 -4.416 1.00 92.44 135 MET A N 1
ATOM 1067 C CA . MET A 1 135 ? -8.515 8.399 -4.945 1.00 92.44 135 MET A CA 1
ATOM 1068 C C . MET A 1 135 ? -7.680 9.689 -4.960 1.00 92.44 135 MET A C 1
ATOM 1070 O O . MET A 1 135 ? -6.474 9.648 -4.698 1.00 92.44 135 MET A O 1
ATOM 1074 N N . LEU A 1 136 ? -8.290 10.844 -5.248 1.00 93.38 136 LEU A N 1
ATOM 1075 C CA . LEU A 1 136 ? -7.574 12.122 -5.293 1.00 93.38 136 LEU A CA 1
ATOM 1076 C C . LEU A 1 136 ? -7.133 12.558 -3.894 1.00 93.38 136 LEU A C 1
ATOM 1078 O O . LEU A 1 136 ? -6.001 13.021 -3.718 1.00 93.38 136 LEU A O 1
ATOM 1082 N N . GLN A 1 137 ? -7.978 12.350 -2.891 1.00 96.31 137 GLN A N 1
ATOM 1083 C CA . GLN A 1 137 ? -7.657 12.584 -1.495 1.00 96.31 137 GLN A CA 1
ATOM 1084 C C . GLN A 1 137 ? -6.618 11.582 -0.985 1.00 96.31 137 GLN A C 1
ATOM 1086 O O . GLN A 1 137 ? -5.673 11.993 -0.311 1.00 96.31 137 GLN A O 1
ATOM 1091 N N . ALA A 1 138 ? -6.684 10.309 -1.386 1.00 95.81 138 ALA A N 1
ATOM 1092 C CA . ALA A 1 138 ? -5.617 9.345 -1.109 1.00 95.81 138 ALA A CA 1
ATOM 1093 C C . ALA A 1 138 ? -4.280 9.805 -1.715 1.00 95.81 138 ALA A C 1
ATOM 1095 O O . ALA A 1 138 ? -3.235 9.770 -1.061 1.00 95.81 138 ALA A O 1
ATOM 1096 N N . ALA A 1 139 ? -4.301 10.332 -2.942 1.00 94.88 139 ALA A N 1
ATOM 1097 C CA . ALA A 1 139 ? -3.115 10.902 -3.560 1.00 94.88 139 ALA A CA 1
ATOM 1098 C C . ALA A 1 139 ? -2.597 12.133 -2.797 1.00 94.88 139 ALA A C 1
ATOM 1100 O O . ALA A 1 139 ? -1.383 12.297 -2.662 1.00 94.88 139 ALA A O 1
ATOM 1101 N N . LEU A 1 140 ? -3.473 13.010 -2.296 1.00 95.94 140 LEU A N 1
ATOM 1102 C CA . LEU A 1 140 ? -3.096 14.148 -1.446 1.00 95.94 140 LEU A CA 1
ATOM 1103 C C . LEU A 1 140 ? -2.427 13.680 -0.146 1.00 95.94 140 LEU A C 1
ATOM 1105 O O . LEU A 1 140 ? -1.353 14.172 0.202 1.00 95.94 140 LEU A O 1
ATOM 1109 N N . ASP A 1 141 ? -2.999 12.676 0.510 1.00 96.12 141 ASP A N 1
ATOM 1110 C CA . ASP A 1 141 ? -2.479 12.117 1.758 1.00 96.12 141 ASP A CA 1
ATOM 1111 C C . ASP A 1 141 ? -1.079 11.489 1.579 1.00 96.12 141 ASP A C 1
ATOM 1113 O O . ASP A 1 141 ? -0.249 11.517 2.492 1.00 96.12 141 ASP A O 1
ATOM 1117 N N . LEU A 1 142 ? -0.774 10.987 0.376 1.00 95.88 142 LEU A N 1
ATOM 1118 C CA . LEU A 1 142 ? 0.496 10.341 0.019 1.00 95.88 142 LEU A CA 1
ATOM 1119 C C . LEU A 1 142 ? 1.594 11.300 -0.473 1.00 95.88 142 LEU A C 1
ATOM 1121 O O . LEU A 1 142 ? 2.674 10.851 -0.870 1.00 95.88 142 LEU A O 1
ATOM 1125 N N . GLN A 1 143 ? 1.378 12.619 -0.443 1.00 94.94 143 GLN A N 1
ATOM 1126 C CA . GLN A 1 143 ? 2.344 13.608 -0.955 1.00 94.94 143 GLN A CA 1
ATOM 1127 C C . GLN A 1 143 ? 3.742 13.508 -0.327 1.00 94.94 143 GLN A C 1
ATOM 1129 O O . GLN A 1 143 ? 4.746 13.789 -0.982 1.00 94.94 143 GLN A O 1
ATOM 1134 N N . GLN A 1 144 ? 3.836 13.094 0.937 1.00 92.31 144 GLN A N 1
ATOM 1135 C CA . GLN A 1 144 ? 5.117 13.003 1.645 1.00 92.31 144 GLN A CA 1
ATOM 1136 C C . GLN A 1 144 ? 5.786 11.622 1.527 1.00 92.31 144 GLN A C 1
ATOM 1138 O O . GLN A 1 144 ? 6.964 11.454 1.889 1.00 92.31 144 GLN A O 1
ATOM 1143 N N . HIS A 1 145 ? 5.070 10.628 0.998 1.00 91.88 145 HIS A N 1
ATOM 1144 C CA . HIS A 1 145 ? 5.545 9.259 0.853 1.00 91.88 145 HIS A CA 1
ATOM 1145 C C . HIS A 1 145 ? 6.339 9.075 -0.450 1.00 91.88 145 HIS A C 1
ATOM 1147 O O . HIS A 1 145 ? 6.003 9.622 -1.500 1.00 91.88 145 HIS A O 1
ATOM 1153 N N . SER A 1 146 ? 7.476 8.371 -0.374 1.00 90.19 146 SER A N 1
ATOM 1154 C CA . SER A 1 146 ? 8.414 8.175 -1.500 1.00 90.19 146 SER A CA 1
ATOM 1155 C C . SER A 1 146 ? 8.846 9.475 -2.227 1.00 90.19 146 SER A C 1
ATOM 1157 O O . SER A 1 146 ? 9.224 9.484 -3.404 1.00 90.19 146 SER A O 1
ATOM 1159 N N . GLY A 1 147 ? 8.809 10.616 -1.525 1.00 89.19 147 GLY A N 1
ATOM 1160 C CA . GLY A 1 147 ? 9.083 11.938 -2.102 1.00 89.19 147 GLY A CA 1
ATOM 1161 C C . GLY A 1 147 ? 8.014 12.405 -3.097 1.00 89.19 147 GLY A C 1
ATOM 1162 O O . GLY A 1 147 ? 8.365 13.027 -4.093 1.00 89.19 147 GLY A O 1
ATOM 1163 N N . GLY A 1 148 ? 6.750 12.030 -2.876 1.00 90.75 148 GLY A N 1
ATOM 1164 C CA . GLY A 1 148 ? 5.590 12.436 -3.675 1.00 90.75 148 GLY A CA 1
ATOM 1165 C C . GLY A 1 148 ? 5.353 11.611 -4.938 1.00 90.75 148 GLY A C 1
ATOM 1166 O O . GLY A 1 148 ? 4.365 11.825 -5.628 1.00 90.75 148 GLY A O 1
ATOM 1167 N N . LYS A 1 149 ? 6.218 10.640 -5.246 1.00 91.94 149 LYS A N 1
ATOM 1168 C CA . LYS A 1 149 ? 6.131 9.861 -6.494 1.00 91.94 149 LYS A CA 1
ATOM 1169 C C . LYS A 1 149 ? 4.875 8.997 -6.555 1.00 91.94 149 LYS A C 1
ATOM 1171 O O . LYS A 1 149 ? 4.227 8.962 -7.590 1.00 91.94 149 LYS A O 1
ATOM 1176 N N . VAL A 1 150 ? 4.503 8.367 -5.439 1.00 91.31 150 VAL A N 1
ATOM 1177 C CA . VAL A 1 150 ? 3.264 7.577 -5.354 1.00 91.31 150 VAL A CA 1
ATOM 1178 C C . VAL A 1 150 ? 2.046 8.484 -5.556 1.00 91.31 150 VAL A C 1
ATOM 1180 O O . VAL A 1 150 ? 1.201 8.188 -6.390 1.00 91.31 150 VAL A O 1
ATOM 1183 N N . SER A 1 151 ? 2.013 9.651 -4.899 1.00 92.25 151 SER A N 1
ATOM 1184 C CA . SER A 1 151 ? 0.976 10.674 -5.118 1.00 92.25 151 SER A CA 1
ATOM 1185 C C . SER A 1 151 ? 0.848 11.079 -6.593 1.00 92.25 151 SER A C 1
ATOM 1187 O O . SER A 1 151 ? -0.262 11.162 -7.115 1.00 92.25 151 SER A O 1
ATOM 1189 N N . MET A 1 152 ? 1.972 11.294 -7.288 1.00 90.12 152 MET A N 1
ATOM 1190 C CA . MET A 1 152 ? 1.969 11.633 -8.715 1.00 90.12 152 MET A CA 1
ATOM 1191 C C . MET A 1 152 ? 1.382 10.514 -9.580 1.00 90.12 152 MET A C 1
ATOM 1193 O O . MET A 1 152 ? 0.584 10.809 -10.467 1.00 90.12 152 MET A O 1
ATOM 1197 N N . ILE A 1 153 ? 1.746 9.255 -9.311 1.00 88.06 153 ILE A N 1
ATOM 1198 C CA . ILE A 1 153 ? 1.202 8.096 -10.031 1.00 88.06 153 ILE A CA 1
ATOM 1199 C C . ILE A 1 153 ? -0.318 8.028 -9.838 1.00 88.06 153 ILE A C 1
ATOM 1201 O O . ILE A 1 153 ? -1.046 7.974 -10.822 1.00 88.06 153 ILE A O 1
ATOM 1205 N N . LEU A 1 154 ? -0.814 8.116 -8.598 1.00 88.81 154 LEU A N 1
ATOM 1206 C CA . LEU A 1 154 ? -2.256 8.034 -8.321 1.00 88.81 154 LEU A CA 1
ATOM 1207 C C . LEU A 1 154 ? -3.052 9.160 -8.991 1.00 88.81 154 LEU A C 1
ATOM 1209 O O . LEU A 1 154 ? -4.113 8.904 -9.549 1.00 88.81 154 LEU A O 1
ATOM 1213 N N . ARG A 1 155 ? -2.541 10.399 -8.991 1.00 88.38 155 ARG A N 1
ATOM 1214 C CA . ARG A 1 155 ? -3.194 11.512 -9.707 1.00 88.38 155 ARG A CA 1
ATOM 1215 C C . ARG A 1 155 ? -3.314 11.234 -11.202 1.00 88.38 155 ARG A C 1
ATOM 1217 O O . ARG A 1 155 ? -4.339 11.555 -11.796 1.00 88.38 155 ARG A O 1
ATOM 1224 N N . GLN A 1 156 ? -2.274 10.656 -11.801 1.00 83.75 156 GLN A N 1
ATOM 1225 C CA . GLN A 1 156 ? -2.286 10.312 -13.218 1.00 83.75 156 GLN A CA 1
ATOM 1226 C C . GLN A 1 156 ? -3.299 9.201 -13.510 1.00 83.75 156 GLN A C 1
ATOM 1228 O O . GLN A 1 156 ? -4.090 9.342 -14.438 1.00 83.75 156 GLN A O 1
ATOM 1233 N N . VAL A 1 157 ? -3.318 8.151 -12.682 1.00 82.00 157 VAL A N 1
ATOM 1234 C CA . VAL A 1 157 ? -4.292 7.053 -12.779 1.00 82.00 157 VAL A CA 1
ATOM 1235 C C . VAL A 1 157 ? -5.721 7.582 -12.649 1.00 82.00 157 VAL A C 1
ATOM 1237 O O . VAL A 1 157 ? -6.554 7.274 -13.495 1.00 82.00 157 VAL A O 1
ATOM 1240 N N . SER A 1 158 ? -5.996 8.443 -11.663 1.00 82.31 158 SER A N 1
ATOM 1241 C CA . SER A 1 158 ? -7.315 9.065 -11.478 1.00 82.31 158 SER A CA 1
ATOM 1242 C C . SER A 1 158 ? -7.757 9.842 -12.718 1.00 82.31 158 SER A C 1
ATOM 1244 O O . SER A 1 158 ? -8.868 9.662 -13.205 1.00 82.31 158 SER A O 1
ATOM 1246 N N . ALA A 1 159 ? -6.866 10.667 -13.276 1.00 78.12 159 ALA A N 1
ATOM 1247 C CA . ALA A 1 159 ? -7.174 11.466 -14.458 1.00 78.12 159 ALA A CA 1
ATOM 1248 C C . ALA A 1 159 ? -7.395 10.607 -15.717 1.00 78.12 159 ALA A C 1
ATOM 1250 O O . ALA A 1 159 ? -8.126 11.018 -16.619 1.00 78.12 159 ALA A O 1
ATOM 1251 N N . ASP A 1 160 ? -6.746 9.445 -15.814 1.00 72.06 160 ASP A N 1
ATOM 1252 C CA . ASP A 1 160 ? -6.960 8.490 -16.903 1.00 72.06 160 ASP A CA 1
ATOM 1253 C C . ASP A 1 160 ? -8.307 7.763 -16.740 1.00 72.06 160 ASP A C 1
ATOM 1255 O O . ASP A 1 160 ? -9.047 7.647 -17.716 1.00 72.06 160 ASP A O 1
ATOM 1259 N N . VAL A 1 161 ? -8.677 7.361 -15.517 1.00 69.56 161 VAL A N 1
ATOM 1260 C CA . VAL A 1 161 ? -9.995 6.775 -15.209 1.00 69.56 161 VAL A CA 1
ATOM 1261 C C . VAL A 1 161 ? -11.122 7.757 -15.521 1.00 69.56 161 VAL A C 1
ATOM 1263 O O . VAL A 1 161 ? -12.091 7.371 -16.166 1.00 69.56 161 VAL A O 1
ATOM 1266 N N . GLU A 1 162 ? -10.991 9.029 -15.142 1.00 65.31 162 GLU A N 1
ATOM 1267 C CA . GLU A 1 162 ? -11.973 10.068 -15.479 1.00 65.31 162 GLU A CA 1
ATOM 1268 C C . GLU A 1 162 ? -12.086 10.270 -16.995 1.00 65.31 162 GLU A C 1
ATOM 1270 O O . GLU A 1 162 ? -13.189 10.310 -17.541 1.00 65.31 162 GLU A O 1
ATOM 1275 N N . ARG A 1 163 ? -10.954 10.344 -17.708 1.00 60.78 163 ARG A N 1
ATOM 1276 C CA . ARG A 1 163 ? -10.949 10.497 -19.171 1.00 60.78 163 ARG A CA 1
ATOM 1277 C C . ARG A 1 163 ? -11.592 9.306 -19.881 1.00 60.78 163 ARG A C 1
ATOM 1279 O O . ARG A 1 163 ? -12.329 9.514 -20.842 1.00 60.78 163 ARG A O 1
ATOM 1286 N N . LEU A 1 164 ? -11.360 8.086 -19.402 1.00 57.25 164 LEU A N 1
ATOM 1287 C CA . LEU A 1 164 ? -11.992 6.877 -19.932 1.00 57.25 164 LEU A CA 1
ATOM 1288 C C . LEU A 1 164 ? -13.471 6.780 -19.534 1.00 57.25 164 LEU A C 1
ATOM 1290 O O . LEU A 1 164 ? -14.293 6.401 -20.359 1.00 57.25 164 LEU A O 1
ATOM 1294 N N . GLY A 1 165 ? -13.834 7.194 -18.319 1.00 47.72 165 GLY A N 1
ATOM 1295 C CA . GLY A 1 165 ? -15.220 7.273 -17.852 1.00 47.72 165 GLY A CA 1
ATOM 1296 C C . GLY A 1 165 ? -16.057 8.289 -18.634 1.00 47.72 165 GLY A C 1
ATOM 1297 O O . GLY A 1 165 ? -17.223 8.034 -18.914 1.00 47.72 165 GLY A O 1
ATOM 1298 N N . HIS A 1 166 ? -15.455 9.398 -19.074 1.00 44.41 166 HIS A N 1
ATOM 1299 C CA . HIS A 1 166 ? -16.091 10.362 -19.977 1.00 44.41 166 HIS A CA 1
ATOM 1300 C C . HIS A 1 166 ? -16.092 9.924 -21.450 1.00 44.41 166 HIS A C 1
ATOM 1302 O O . HIS A 1 166 ? -16.955 10.362 -22.209 1.00 44.41 166 HIS A O 1
ATOM 1308 N N . ALA A 1 167 ? -15.164 9.055 -21.860 1.00 39.91 167 ALA A N 1
ATOM 1309 C CA . ALA A 1 167 ? -15.173 8.431 -23.185 1.00 39.91 167 ALA A CA 1
ATOM 1310 C C . ALA A 1 167 ? -16.174 7.260 -23.286 1.00 39.91 167 ALA A C 1
ATOM 1312 O O . ALA A 1 167 ? -16.527 6.846 -24.388 1.00 39.91 167 ALA A O 1
ATOM 1313 N N . SER A 1 168 ? -16.682 6.761 -22.155 1.00 33.88 168 SER A N 1
ATOM 1314 C CA . SER A 1 168 ? -17.543 5.582 -22.089 1.00 33.88 168 SER A CA 1
ATOM 1315 C C . SER A 1 168 ? -19.038 5.930 -22.022 1.00 33.88 168 SER A C 1
ATOM 1317 O O . SER A 1 168 ? -19.728 5.669 -21.040 1.00 33.88 168 SER A O 1
ATOM 1319 N N . LEU A 1 169 ? -19.561 6.494 -23.117 1.00 35.50 169 LEU A N 1
ATOM 1320 C CA . LEU A 1 169 ? -20.810 5.956 -23.679 1.00 35.50 169 LEU A CA 1
ATOM 1321 C C . LEU A 1 169 ? -20.532 4.787 -24.637 1.00 35.50 169 LEU A C 1
ATOM 1323 O O . LEU A 1 169 ? -21.470 4.114 -25.045 1.00 35.50 169 LEU A O 1
ATOM 1327 N N . GLU A 1 170 ? -19.262 4.470 -24.910 1.00 34.06 170 GLU A N 1
ATOM 1328 C CA . GLU A 1 170 ? -18.841 3.195 -25.481 1.00 34.06 170 GLU A CA 1
ATOM 1329 C C . GLU A 1 170 ? -17.516 2.750 -24.828 1.00 34.06 170 GLU A C 1
ATOM 1331 O O . GLU A 1 170 ? -16.526 3.478 -24.831 1.00 34.06 170 GLU A O 1
ATOM 1336 N N . THR A 1 171 ? -17.475 1.508 -24.333 1.00 33.53 171 THR A N 1
ATOM 1337 C CA . THR A 1 171 ? -16.298 0.734 -23.860 1.00 33.53 171 THR A CA 1
ATOM 1338 C C . THR A 1 171 ? -15.848 0.908 -22.402 1.00 33.53 171 THR A C 1
ATOM 1340 O O . THR A 1 171 ? -15.257 1.910 -22.005 1.00 33.53 171 THR A O 1
ATOM 1343 N N . SER A 1 172 ? -16.102 -0.137 -21.609 1.00 34.44 172 SER A N 1
ATOM 1344 C CA . SER A 1 172 ? -15.706 -0.336 -20.214 1.00 34.44 172 SER A CA 1
ATOM 1345 C C . SER A 1 172 ? -14.221 -0.051 -19.963 1.00 34.44 172 SER A C 1
ATOM 1347 O O . SER A 1 172 ? -13.349 -0.653 -20.595 1.00 34.44 172 SER A O 1
ATOM 1349 N N . ALA A 1 173 ? -13.928 0.816 -18.989 1.00 37.06 173 ALA A N 1
ATOM 1350 C CA . ALA A 1 173 ? -12.590 0.963 -18.427 1.00 37.06 173 ALA A CA 1
ATOM 1351 C C . ALA A 1 173 ? -12.164 -0.385 -17.828 1.00 37.06 173 ALA A C 1
ATOM 1353 O O . ALA A 1 173 ? -12.629 -0.806 -16.770 1.00 37.06 173 ALA A O 1
ATOM 1354 N N . THR A 1 174 ? -11.337 -1.101 -18.579 1.00 40.31 174 THR A N 1
ATOM 1355 C CA . THR A 1 174 ? -10.869 -2.437 -18.241 1.00 40.31 174 THR A CA 1
ATOM 1356 C C . THR A 1 174 ? -9.537 -2.265 -17.526 1.00 40.31 174 THR A C 1
ATOM 1358 O O . THR A 1 174 ? -8.565 -1.817 -18.131 1.00 40.31 174 THR A O 1
ATOM 1361 N N . PHE A 1 175 ? -9.480 -2.611 -16.238 1.00 44.34 175 PHE A N 1
ATOM 1362 C CA . PHE A 1 175 ? -8.224 -3.046 -15.633 1.00 44.34 175 PHE A CA 1
ATOM 1363 C C . PHE A 1 175 ? -7.761 -4.232 -16.479 1.00 44.34 175 PHE A C 1
ATOM 1365 O O . PHE A 1 175 ? -8.443 -5.256 -16.499 1.00 44.34 175 PHE A O 1
ATOM 1372 N N . ALA A 1 176 ? -6.697 -4.073 -17.266 1.00 36.41 176 ALA A N 1
ATOM 1373 C CA . ALA A 1 176 ? -6.205 -5.138 -18.128 1.00 36.41 176 ALA A CA 1
ATOM 1374 C C . ALA A 1 176 ? -5.659 -6.277 -17.253 1.00 36.41 176 ALA A C 1
ATOM 1376 O O . ALA A 1 176 ? -4.494 -6.300 -16.875 1.00 36.41 176 ALA A O 1
ATOM 1377 N N . VAL A 1 177 ? -6.541 -7.208 -16.894 1.00 37.12 177 VAL A N 1
ATOM 1378 C CA . VAL A 1 177 ? -6.175 -8.542 -16.442 1.00 37.12 177 VAL A CA 1
ATOM 1379 C C . VAL A 1 177 ? -5.896 -9.323 -17.719 1.00 37.12 177 VAL A C 1
ATOM 1381 O O . VAL A 1 177 ? -6.824 -9.811 -18.365 1.00 37.12 177 VAL A O 1
ATOM 1384 N N . GLU A 1 178 ? -4.630 -9.424 -18.117 1.00 33.16 178 GLU A N 1
ATOM 1385 C CA . GLU A 1 178 ? -4.227 -10.451 -19.076 1.00 33.16 178 GLU A CA 1
ATOM 1386 C C . GLU A 1 178 ? -4.404 -11.817 -18.398 1.00 33.16 178 GLU A C 1
ATOM 1388 O O . GLU A 1 178 ? -3.494 -12.373 -17.790 1.00 33.16 178 GLU A O 1
ATOM 1393 N N . LYS A 1 179 ? -5.621 -12.368 -18.467 1.00 33.25 179 LYS A N 1
ATOM 1394 C CA . LYS A 1 179 ? -5.830 -13.798 -18.256 1.00 33.25 179 LYS A CA 1
ATOM 1395 C C . LYS A 1 179 ? -5.258 -14.513 -19.475 1.00 33.25 179 LYS A C 1
ATOM 1397 O O . LYS A 1 179 ? -5.954 -14.668 -20.477 1.00 33.25 179 LYS A O 1
ATOM 1402 N N . ASN A 1 180 ? -4.017 -14.981 -19.376 1.00 37.31 180 ASN A N 1
ATOM 1403 C CA . ASN A 1 180 ? -3.536 -16.065 -20.227 1.00 37.31 180 ASN A CA 1
ATOM 1404 C C . ASN A 1 180 ? -4.344 -17.324 -19.891 1.00 37.31 180 ASN A C 1
ATOM 1406 O O . ASN A 1 180 ? -4.001 -18.096 -19.002 1.00 37.31 180 ASN A O 1
ATOM 1410 N N . CYS A 1 181 ? -5.479 -17.491 -20.568 1.00 32.19 181 CYS A N 1
ATOM 1411 C CA . CYS A 1 181 ? -6.228 -18.733 -20.563 1.00 32.19 181 CYS A CA 1
ATOM 1412 C C . CYS A 1 181 ? -5.695 -19.588 -21.714 1.00 32.19 181 CYS A C 1
ATOM 1414 O O . CYS A 1 181 ? -6.052 -19.391 -22.875 1.00 32.19 181 CYS A O 1
ATOM 1416 N N . GLU A 1 182 ? -4.804 -20.517 -21.372 1.00 44.09 182 GLU A N 1
ATOM 1417 C CA . GLU A 1 182 ? -4.483 -21.671 -22.200 1.00 44.09 182 GLU A CA 1
ATOM 1418 C C . GLU A 1 182 ? -5.779 -22.448 -22.471 1.00 44.09 182 GLU A C 1
ATOM 1420 O O . GLU A 1 182 ? -6.311 -23.130 -21.596 1.00 44.09 182 GLU A O 1
ATOM 1425 N N . LEU A 1 183 ? -6.311 -22.345 -23.688 1.00 37.91 183 LEU A N 1
ATOM 1426 C CA . LEU A 1 183 ? -7.325 -23.270 -24.176 1.00 37.91 183 LEU A CA 1
ATOM 1427 C C . LEU A 1 183 ? -6.748 -24.064 -25.336 1.00 37.91 183 LEU A C 1
ATOM 1429 O O . LEU A 1 183 ? -6.484 -23.554 -26.425 1.00 37.91 183 LEU A O 1
ATOM 1433 N N . GLY A 1 184 ? -6.531 -25.339 -25.020 1.00 36.69 184 GLY A N 1
ATOM 1434 C CA . GLY A 1 184 ? -6.019 -26.368 -25.896 1.00 36.69 184 GLY A CA 1
ATOM 1435 C C . GLY A 1 184 ? -6.791 -26.461 -27.204 1.00 36.69 184 GLY A C 1
ATOM 1436 O O . GLY A 1 184 ? -8.015 -26.579 -27.250 1.00 36.69 184 GLY A O 1
ATOM 1437 N N . CYS A 1 185 ? -6.019 -26.477 -28.280 1.00 32.03 185 CYS A N 1
ATOM 1438 C CA . CYS A 1 185 ? -6.485 -26.835 -29.600 1.00 32.03 185 CYS A CA 1
ATOM 1439 C C . CYS A 1 185 ? -6.642 -28.364 -29.663 1.00 32.03 185 CYS A C 1
ATOM 1441 O O . CYS A 1 185 ? -5.700 -29.089 -29.974 1.00 32.03 185 CYS A O 1
ATOM 1443 N N . CYS A 1 186 ? -7.834 -28.865 -29.334 1.00 39.66 186 CYS A N 1
ATOM 1444 C CA . CYS A 1 186 ? -8.303 -30.143 -29.860 1.00 39.66 186 CYS A CA 1
ATOM 1445 C C . CYS A 1 186 ? -8.839 -29.887 -31.271 1.00 39.66 186 CYS A C 1
ATOM 1447 O O . CYS A 1 186 ? -9.943 -29.366 -31.425 1.00 39.66 186 CYS A O 1
ATOM 1449 N N . LEU A 1 187 ? -8.073 -30.256 -32.298 1.00 40.81 187 LEU A N 1
ATOM 1450 C CA . LEU A 1 187 ? -8.572 -30.344 -33.666 1.00 40.81 187 LEU A CA 1
ATOM 1451 C C . LEU A 1 187 ? -8.474 -31.789 -34.146 1.00 40.81 187 LEU A C 1
ATOM 1453 O O . LEU A 1 187 ? -7.403 -32.388 -34.194 1.00 40.81 187 LEU A O 1
ATOM 1457 N N . CYS A 1 188 ? -9.656 -32.313 -34.452 1.00 34.97 188 CYS A N 1
ATOM 1458 C CA . CYS A 1 188 ? -9.915 -33.582 -35.103 1.00 34.97 188 CYS A CA 1
ATOM 1459 C C . CYS A 1 188 ? -9.181 -33.677 -36.448 1.00 34.97 188 CYS A C 1
ATOM 1461 O O . CYS A 1 188 ? -9.281 -32.756 -37.263 1.00 34.97 188 CYS A O 1
ATOM 1463 N N . GLN A 1 189 ? -8.562 -34.829 -36.699 1.00 45.47 189 GLN A N 1
ATOM 1464 C CA . GLN A 1 189 ? -8.490 -35.479 -38.009 1.00 45.47 189 GLN A CA 1
ATOM 1465 C C . GLN A 1 189 ? -8.754 -36.969 -37.819 1.00 45.47 189 GLN A C 1
ATOM 1467 O O . GLN A 1 189 ? -8.283 -37.511 -36.793 1.00 45.47 189 G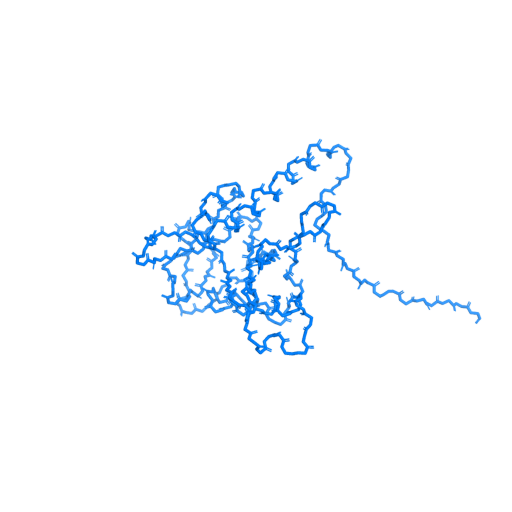LN A O 1
#

Radius of gyration: 17.74 Å; chains: 1; bounding box: 43×50×57 Å

Sequence (189 aa):
MTDLRAFVLAHHPKYGYLLLKAVKKKKGIHCQVPGGHVDAEELDGEEIDKACRTAAARELFEETGIDVRGDIDRLVQVSWGPNHSVELKGRRLFHLQLEDSDSCTDPGAEYPSTGEPFKLRLSSEHQEFKFQEDMLQAALDLQQHSGGKVSMILRQVSADVERLGHASLETSATFAVEKNCELGCCLCQ

pLDDT: mean 83.91, std 20.66, range [32.03, 98.56]

Foldseek 3Di:
DQQAKEFEQEAEPPFATKWFWFADPVPGIATDTFMDGQDPVLVVVDDPVSSNLCRHQVRCCQFWVQHCNVPSLLFAWDAFDPVGPQDDRNYTYTYHHDDLVSADPDDQWDDAPQGDPGTTDGHPRTDHMGHDHDLLVVLVRCCPPPVSPVSVSSVRVVVVVVVVVVVPVPDDPDSPPPPPDDDDDPDDD

Secondary structure (DSSP, 8-state):
----EEEEEEEETTTEEEEEEEEETTTEEEEE-SEEEPPHHHHTTS-HHHHHHHHHHHHHHHHH----TTSGGGSEE---TTTT--BSSSEEEEEEE--GGGS--STTPBPPTT--S--B---TTEEEEEEES-HHHHHHHTTTGGGGHHHHHHHHHHHHHHHHHHHTTSS------------------

InterPro domains:
  IPR000086 NUDIX hydrolase domain [PF00293] (5-80)
  IPR000086 NUDIX hydrolase domain [PS51462] (1-156)
  IPR015797 NUDIX hydrolase-like domain superfamily [SSF55811] (16-131)